Protein AF-A0A957ZDF3-F1 (afdb_monomer_lite)

Foldseek 3Di:
DWAQWDWDDQPQKIKIWTWDDVQIAIWMWIDNPVPPDIDPTDHLDPQWGDAHHKDWDAFPVSWIKIWFWTDGPPWKTAIWMWTDDPHGIDDTDGQDIGGDDLQDHWHDKDWDDPQRFKIKIKTWHPHPPVNTDDIDIDIDGHPGDGHDDDDDPDPPPPPDPPDPDDDDDDDPDPDPDPDPPVVVVDPVVVPPDDVCPVVVVVVVVVVVVVVVVVVVVVVVVVVVD

Structure (mmCIF, N/CA/C/O backbone):
data_AF-A0A957ZDF3-F1
#
_entry.id   AF-A0A957ZDF3-F1
#
loop_
_atom_site.group_PDB
_atom_site.id
_atom_site.type_symbol
_atom_site.label_atom_id
_atom_site.label_alt_id
_atom_site.label_comp_id
_atom_site.label_asym_id
_atom_site.label_entity_id
_atom_site.label_seq_id
_atom_site.pdbx_PDB_ins_code
_atom_site.Cartn_x
_atom_site.Cartn_y
_atom_site.Cartn_z
_atom_site.occupancy
_atom_site.B_iso_or_equiv
_atom_site.auth_seq_id
_atom_site.auth_comp_id
_atom_site.auth_asym_id
_atom_site.auth_atom_id
_atom_site.pdbx_PDB_model_num
ATOM 1 N N . GLU A 1 1 ? 3.505 16.242 -9.683 1.00 77.75 1 GLU A N 1
ATOM 2 C CA . GLU A 1 1 ? 2.077 15.921 -9.876 1.00 77.75 1 GLU A CA 1
ATOM 3 C C . GLU A 1 1 ? 1.763 14.880 -8.829 1.00 77.75 1 GLU A C 1
ATOM 5 O O . GLU A 1 1 ? 2.619 14.041 -8.573 1.00 77.75 1 GLU A O 1
ATOM 10 N N . ALA A 1 2 ? 0.627 15.016 -8.146 1.00 86.12 2 ALA A N 1
ATOM 11 C CA . ALA A 1 2 ? 0.287 14.095 -7.075 1.00 86.12 2 ALA A CA 1
ATOM 12 C C . ALA A 1 2 ? -0.344 12.828 -7.667 1.00 86.12 2 ALA A C 1
ATOM 14 O O . ALA A 1 2 ? -1.454 12.892 -8.191 1.00 86.12 2 ALA A O 1
ATOM 15 N N . ASP A 1 3 ? 0.342 11.697 -7.533 1.00 91.00 3 ASP A N 1
ATOM 16 C CA . ASP A 1 3 ? -0.058 10.406 -8.087 1.00 91.00 3 ASP A CA 1
ATOM 17 C C . ASP A 1 3 ? -0.416 9.390 -6.995 1.00 91.00 3 ASP A C 1
ATOM 19 O O . ASP A 1 3 ? 0.010 9.480 -5.839 1.00 91.00 3 ASP A O 1
ATOM 23 N N . TRP A 1 4 ? -1.230 8.407 -7.386 1.00 93.25 4 TRP A N 1
ATOM 24 C CA . TRP A 1 4 ? -1.614 7.234 -6.588 1.00 93.25 4 TRP A CA 1
ATOM 25 C C . TRP A 1 4 ? -2.022 7.532 -5.134 1.00 93.25 4 TRP A C 1
ATOM 27 O O . TRP A 1 4 ? -1.495 6.914 -4.199 1.00 93.25 4 TRP A O 1
ATOM 37 N N . PRO A 1 5 ? -2.962 8.470 -4.908 1.00 95.75 5 PRO A N 1
ATOM 38 C CA . PRO A 1 5 ? -3.395 8.797 -3.564 1.00 95.75 5 PRO A CA 1
ATOM 39 C C . PRO A 1 5 ? -4.155 7.625 -2.947 1.00 95.75 5 PRO A C 1
ATOM 41 O O . PRO A 1 5 ? -5.044 7.029 -3.553 1.00 95.75 5 PRO A O 1
ATOM 44 N N . THR A 1 6 ? -3.845 7.346 -1.691 1.00 96.94 6 THR A N 1
ATOM 45 C CA . THR A 1 6 ? -4.593 6.431 -0.835 1.00 96.94 6 THR A CA 1
ATOM 46 C C . THR A 1 6 ? -5.026 7.198 0.394 1.00 96.94 6 THR A C 1
ATOM 48 O O . THR A 1 6 ? -4.189 7.756 1.099 1.00 96.94 6 THR A O 1
ATOM 51 N N . VAL A 1 7 ? -6.334 7.239 0.644 1.00 97.81 7 VAL A N 1
ATOM 52 C CA . VAL A 1 7 ? -6.929 7.939 1.786 1.00 97.81 7 VAL A CA 1
ATOM 53 C C . VAL A 1 7 ? -7.569 6.918 2.715 1.00 97.81 7 VAL A C 1
ATOM 55 O O . VAL A 1 7 ? -8.300 6.038 2.264 1.00 97.81 7 VAL A O 1
ATOM 58 N N . MET A 1 8 ? -7.328 7.049 4.015 1.00 97.94 8 MET A N 1
ATOM 59 C CA . MET A 1 8 ? -7.970 6.242 5.046 1.00 97.94 8 MET A CA 1
ATOM 60 C C . MET A 1 8 ? -8.416 7.131 6.204 1.00 97.94 8 MET A C 1
ATOM 62 O O . MET A 1 8 ? -7.691 8.027 6.633 1.00 97.94 8 MET A O 1
ATOM 66 N N . LYS A 1 9 ? -9.608 6.853 6.737 1.00 97.94 9 LYS A N 1
ATOM 67 C CA . LYS A 1 9 ? -10.018 7.381 8.037 1.00 97.94 9 LYS A CA 1
ATOM 68 C C . LYS A 1 9 ? -9.321 6.592 9.140 1.00 97.94 9 LYS A C 1
ATOM 70 O O . LYS A 1 9 ? -9.442 5.369 9.186 1.00 97.94 9 LYS A O 1
ATOM 75 N N . TYR A 1 10 ? -8.644 7.291 10.040 1.00 97.62 10 TYR A N 1
ATOM 76 C CA . TYR A 1 10 ? -7.987 6.713 11.202 1.00 97.62 10 TYR A CA 1
ATOM 77 C C . TYR A 1 10 ? -8.375 7.498 12.451 1.00 97.62 10 TYR A C 1
ATOM 79 O O . TYR A 1 10 ? -8.024 8.667 12.595 1.00 97.62 10 TYR A O 1
ATOM 87 N N . LYS A 1 11 ? -9.116 6.850 13.359 1.00 95.69 11 LYS A N 1
ATOM 88 C CA . LYS A 1 11 ? -9.786 7.524 14.483 1.00 95.69 11 LYS A CA 1
ATOM 89 C C . LYS A 1 11 ? -10.683 8.655 13.946 1.00 95.69 11 LYS A C 1
ATOM 91 O O . LYS A 1 11 ? -11.563 8.377 13.127 1.00 95.69 11 LYS A O 1
ATOM 96 N N . ASP A 1 12 ? -10.452 9.894 14.366 1.00 96.62 12 ASP A N 1
ATOM 97 C CA . ASP A 1 12 ? -11.204 11.074 13.920 1.00 96.62 12 ASP A CA 1
ATOM 98 C C . ASP A 1 12 ? -10.520 11.841 12.775 1.00 96.62 12 ASP A C 1
ATOM 100 O O . ASP A 1 12 ? -11.097 12.790 12.247 1.00 96.62 12 ASP A O 1
ATOM 104 N N . ASP A 1 13 ? -9.339 11.393 12.342 1.00 97.31 13 ASP A N 1
ATOM 105 C CA . ASP A 1 13 ? -8.543 12.050 11.308 1.00 97.31 13 ASP A CA 1
ATOM 106 C C . ASP A 1 13 ? -8.653 11.317 9.958 1.00 97.31 13 ASP A C 1
ATOM 108 O O . ASP A 1 13 ? -8.964 10.122 9.879 1.00 97.31 13 ASP A O 1
ATOM 112 N N . LEU A 1 14 ? -8.352 12.029 8.871 1.00 98.19 14 LEU A N 1
ATOM 113 C CA . LEU A 1 14 ? -8.047 11.430 7.573 1.00 98.19 14 LEU A CA 1
ATOM 114 C C . LEU A 1 14 ? -6.541 11.462 7.342 1.00 98.19 14 LEU A C 1
ATOM 116 O O . LEU A 1 14 ? -5.898 12.498 7.511 1.00 98.19 14 LEU A O 1
ATOM 120 N N . ILE A 1 15 ? -5.998 10.340 6.891 1.00 98.12 15 ILE A N 1
ATOM 121 C CA . ILE A 1 15 ? -4.613 10.225 6.447 1.00 98.12 15 ILE A CA 1
ATOM 122 C C . ILE A 1 15 ? -4.632 9.994 4.946 1.00 98.12 15 ILE A C 1
ATOM 124 O O . ILE A 1 15 ? -5.359 9.125 4.465 1.00 98.12 15 ILE A O 1
ATOM 128 N N . VAL A 1 16 ? -3.833 10.763 4.210 1.00 97.75 16 VAL A N 1
ATOM 129 C CA . VAL A 1 16 ? -3.538 10.492 2.803 1.00 97.75 16 VAL A CA 1
ATOM 130 C C . VAL A 1 16 ? -2.062 10.178 2.654 1.00 97.75 16 VAL A C 1
ATOM 132 O O . VAL A 1 16 ? -1.224 10.931 3.146 1.00 97.75 16 VAL A O 1
ATOM 135 N N . ILE A 1 17 ? -1.754 9.083 1.967 1.00 96.06 17 ILE A N 1
ATOM 136 C CA . ILE A 1 17 ? -0.428 8.812 1.413 1.00 96.06 17 ILE A CA 1
ATOM 137 C C . ILE A 1 17 ? -0.549 8.968 -0.092 1.00 96.06 17 ILE A C 1
ATOM 139 O O . ILE A 1 17 ? -1.468 8.427 -0.702 1.00 96.06 17 ILE A O 1
ATOM 143 N N . TYR A 1 18 ? 0.363 9.712 -0.690 1.00 94.88 18 TYR A N 1
ATOM 144 C CA . TYR A 1 18 ? 0.410 9.908 -2.129 1.00 94.88 18 TYR A CA 1
ATOM 145 C C . TYR A 1 18 ? 1.858 10.019 -2.573 1.00 94.88 18 TYR A C 1
ATOM 147 O O . TYR A 1 18 ? 2.792 10.050 -1.765 1.00 94.88 18 TYR A O 1
ATOM 155 N N . GLN A 1 19 ? 2.038 10.045 -3.877 1.00 91.56 19 GLN A N 1
ATOM 156 C CA . GLN A 1 19 ? 3.320 10.285 -4.490 1.00 91.56 19 GLN A CA 1
ATOM 157 C C . GLN A 1 19 ? 3.382 11.683 -5.075 1.00 91.56 19 GLN A C 1
ATOM 159 O O . GLN A 1 19 ? 2.408 12.138 -5.657 1.00 91.56 19 GLN A O 1
ATOM 164 N N . ASP A 1 20 ? 4.531 12.337 -4.966 1.00 89.69 20 ASP A N 1
ATOM 165 C CA . ASP A 1 20 ? 4.809 13.575 -5.694 1.00 89.69 20 ASP A CA 1
ATOM 166 C C . ASP A 1 20 ? 6.328 13.744 -5.881 1.00 89.69 20 ASP A C 1
ATOM 168 O O . ASP A 1 20 ? 7.121 12.941 -5.379 1.00 89.69 20 ASP A O 1
ATOM 172 N N . SER A 1 21 ? 6.725 14.838 -6.537 1.00 82.06 21 SER A N 1
ATOM 173 C CA . SER A 1 21 ? 8.109 15.256 -6.822 1.00 82.06 21 SER A CA 1
ATOM 174 C C . SER A 1 21 ? 8.865 14.416 -7.865 1.00 82.06 21 SER A C 1
ATOM 176 O O . SER A 1 21 ? 8.368 13.418 -8.374 1.00 82.06 21 SER A O 1
ATOM 178 N N . PHE A 1 22 ? 10.069 14.871 -8.238 1.00 73.50 22 PHE A N 1
ATOM 179 C CA . PHE A 1 22 ? 11.021 14.136 -9.079 1.00 73.50 22 PHE A CA 1
ATOM 180 C C . PHE A 1 22 ? 12.445 14.281 -8.499 1.00 73.50 22 PHE A C 1
ATOM 182 O O . PHE A 1 22 ? 12.929 15.414 -8.412 1.00 73.50 22 PHE A O 1
ATOM 189 N N . PRO A 1 23 ? 13.133 13.189 -8.104 1.00 76.06 23 PRO A N 1
ATOM 190 C CA . PRO A 1 23 ? 12.667 11.797 -8.137 1.00 76.06 23 PRO A CA 1
ATOM 191 C C . PRO A 1 23 ? 11.446 11.609 -7.230 1.00 76.06 23 PRO A C 1
ATOM 193 O O . PRO A 1 23 ? 11.394 12.222 -6.161 1.00 76.06 23 PRO A O 1
ATOM 196 N N . ALA A 1 24 ? 10.444 10.838 -7.666 1.00 81.75 24 ALA A N 1
ATOM 197 C CA . ALA A 1 24 ? 9.231 10.765 -6.869 1.00 81.75 24 ALA A CA 1
ATOM 198 C C . ALA A 1 24 ? 9.439 9.915 -5.624 1.00 81.75 24 ALA A C 1
ATOM 200 O O . ALA A 1 24 ? 10.190 8.934 -5.585 1.00 81.75 24 ALA A O 1
ATOM 201 N N . THR A 1 25 ? 8.756 10.349 -4.579 1.00 88.00 25 THR A N 1
ATOM 202 C CA . THR A 1 25 ? 8.805 9.740 -3.263 1.00 88.00 25 THR A CA 1
ATOM 203 C C . THR A 1 25 ? 7.429 9.828 -2.617 1.00 88.00 25 THR A C 1
ATOM 205 O O . THR A 1 25 ? 6.472 10.358 -3.191 1.00 88.00 25 THR A O 1
ATOM 208 N N . ARG A 1 26 ? 7.308 9.256 -1.423 1.00 91.38 26 ARG A N 1
ATOM 209 C CA . ARG A 1 26 ? 6.056 9.223 -0.679 1.00 91.38 26 ARG A CA 1
ATOM 210 C C . ARG A 1 26 ? 5.930 10.449 0.196 1.00 91.38 26 ARG A C 1
ATOM 212 O O . ARG A 1 26 ? 6.808 10.753 0.999 1.00 91.38 26 ARG A O 1
ATOM 219 N N . PHE A 1 27 ? 4.772 11.072 0.097 1.00 94.00 27 PHE A N 1
ATOM 220 C CA . PHE A 1 27 ? 4.319 12.089 1.018 1.00 94.00 27 PHE A CA 1
ATOM 221 C C . PHE A 1 27 ? 3.128 11.559 1.798 1.00 94.00 27 PHE A C 1
ATOM 223 O O . PHE A 1 27 ? 2.344 10.751 1.293 1.00 94.00 27 PHE A O 1
ATOM 230 N N . PHE A 1 28 ? 2.955 12.061 3.014 1.00 95.62 28 PHE A N 1
ATOM 231 C CA . PHE A 1 28 ? 1.680 11.949 3.699 1.00 95.62 28 PHE A CA 1
ATOM 232 C C . PHE A 1 28 ? 1.204 13.301 4.214 1.00 95.62 28 PHE A C 1
ATOM 234 O O . PHE A 1 28 ? 1.997 14.212 4.471 1.00 95.62 28 PHE A O 1
ATOM 241 N N . ARG A 1 29 ? -0.116 13.421 4.350 1.00 97.44 29 ARG A N 1
ATOM 242 C CA . ARG A 1 29 ? -0.787 14.564 4.974 1.00 97.44 29 ARG A CA 1
ATOM 243 C C . ARG A 1 29 ? -1.909 14.076 5.878 1.00 97.44 29 ARG A C 1
ATOM 245 O O . ARG A 1 29 ? -2.478 13.006 5.655 1.00 97.44 29 ARG A O 1
ATOM 252 N N . LEU A 1 30 ? -2.228 14.888 6.879 1.00 97.81 30 LEU A N 1
ATOM 253 C CA . LEU A 1 30 ? -3.324 14.654 7.813 1.00 97.81 30 LEU A CA 1
ATOM 254 C C . LEU A 1 30 ? -4.394 15.723 7.635 1.00 97.81 30 LEU A C 1
ATOM 256 O O . LEU A 1 30 ? -4.070 16.895 7.446 1.00 97.81 30 LEU A O 1
ATOM 260 N N . SER A 1 31 ? -5.652 15.330 7.770 1.00 98.25 31 SER A N 1
ATOM 261 C CA . SER A 1 31 ? -6.771 16.250 7.940 1.00 98.25 31 SER A CA 1
ATOM 262 C C . SER A 1 31 ? -7.515 15.928 9.229 1.00 98.25 31 SER A C 1
ATOM 264 O O . SER A 1 31 ? -7.830 14.769 9.494 1.00 98.25 31 SER A O 1
ATOM 266 N N . LYS A 1 32 ? -7.808 16.973 10.009 1.00 97.81 32 LYS A N 1
ATOM 267 C CA . LYS A 1 32 ? -8.553 16.901 11.280 1.00 97.81 32 LYS A CA 1
ATOM 268 C C . LYS A 1 32 ? -9.993 17.404 11.157 1.00 97.81 32 LYS A C 1
ATOM 270 O O . LYS A 1 32 ? -10.708 17.525 12.146 1.00 97.81 32 LYS A O 1
ATOM 275 N N . ASP A 1 33 ? -10.401 17.772 9.948 1.00 97.69 33 ASP A N 1
ATOM 276 C CA . ASP A 1 33 ? -11.665 18.446 9.651 1.00 97.69 33 ASP A CA 1
ATOM 277 C C . ASP A 1 33 ? -12.368 17.813 8.440 1.00 97.69 33 ASP A C 1
ATOM 279 O O . ASP A 1 33 ? -13.002 18.492 7.636 1.00 97.69 33 ASP A O 1
ATOM 283 N N . ASN A 1 34 ? -12.280 16.481 8.330 1.00 96.06 34 ASN A N 1
ATOM 284 C CA . ASN A 1 34 ? -12.897 15.677 7.267 1.00 96.06 34 ASN A CA 1
ATOM 285 C C . ASN A 1 34 ? -12.473 16.081 5.841 1.00 96.06 34 ASN A C 1
ATOM 287 O O . ASN A 1 34 ? -13.254 15.973 4.897 1.00 96.06 34 ASN A O 1
ATOM 291 N N . GLY A 1 35 ? -11.226 16.518 5.674 1.00 97.56 35 GLY A N 1
ATOM 292 C CA . GLY A 1 35 ? -10.614 16.813 4.380 1.00 97.56 35 GLY A CA 1
ATOM 293 C C . GLY A 1 35 ? -10.763 18.261 3.914 1.00 97.56 35 GLY A C 1
ATOM 294 O O . GLY A 1 35 ? -10.380 18.545 2.779 1.00 97.56 35 GLY A O 1
ATOM 295 N N . LEU A 1 36 ? -11.297 19.165 4.748 1.00 97.56 36 LEU A N 1
ATOM 296 C CA . LEU A 1 36 ? -11.421 20.589 4.408 1.00 97.56 36 LEU A CA 1
ATOM 297 C C . LEU A 1 36 ? -10.054 21.277 4.383 1.00 97.56 36 LEU A C 1
ATOM 299 O O . LEU A 1 36 ? -9.771 22.063 3.478 1.00 97.56 36 LEU A O 1
ATOM 303 N N . THR A 1 37 ? -9.195 20.956 5.348 1.00 97.94 37 THR A N 1
ATOM 304 C CA . THR A 1 37 ? -7.802 21.389 5.392 1.00 97.94 37 THR A CA 1
ATOM 305 C C . THR A 1 37 ? -6.871 20.201 5.591 1.00 97.94 37 THR A C 1
ATOM 307 O O . THR A 1 37 ? -7.242 19.156 6.127 1.00 97.94 37 THR A O 1
ATOM 310 N N . TRP A 1 38 ? -5.638 20.364 5.122 1.00 98.06 38 TRP A N 1
ATOM 311 C CA . TRP A 1 38 ? -4.600 19.345 5.185 1.00 98.06 38 TRP A CA 1
ATOM 312 C C . TRP A 1 38 ? -3.331 19.961 5.759 1.00 98.06 38 TRP A C 1
ATOM 314 O O . TRP A 1 38 ? -2.983 21.090 5.409 1.00 98.06 38 TRP A O 1
ATOM 324 N N . SER A 1 39 ? -2.621 19.203 6.593 1.00 97.88 39 SER A N 1
ATOM 325 C CA . SER A 1 39 ? -1.301 19.575 7.106 1.00 97.88 39 SER A CA 1
ATOM 326 C C . SER A 1 39 ? -0.320 19.889 5.976 1.00 97.88 39 SER A C 1
ATOM 328 O O . SER A 1 39 ? -0.563 19.546 4.815 1.00 97.88 39 SER A O 1
ATOM 330 N N . GLU A 1 40 ? 0.834 20.464 6.303 1.00 96.81 40 GLU A N 1
ATOM 331 C CA . GLU A 1 40 ? 1.953 20.472 5.359 1.00 96.81 40 GLU A CA 1
ATOM 332 C C . GLU A 1 40 ? 2.333 19.031 4.955 1.00 96.81 40 GLU A C 1
ATOM 334 O O . GLU A 1 40 ? 2.158 18.108 5.766 1.00 96.81 40 GLU A O 1
ATOM 339 N N . PRO A 1 41 ? 2.801 18.809 3.712 1.00 94.81 41 PRO A N 1
ATOM 340 C CA . PRO A 1 41 ? 3.311 17.515 3.277 1.00 94.81 41 PRO A CA 1
ATOM 341 C C . PRO A 1 41 ? 4.518 17.077 4.106 1.00 94.81 41 PRO A C 1
ATOM 343 O O . PRO A 1 41 ? 5.454 17.847 4.316 1.00 94.81 41 PRO A O 1
ATOM 346 N N . VAL A 1 42 ? 4.521 15.818 4.534 1.00 94.12 42 VAL A N 1
ATOM 347 C CA . VAL A 1 42 ? 5.645 15.212 5.256 1.00 94.12 42 VAL A CA 1
ATOM 348 C C . VAL A 1 42 ? 6.200 14.050 4.443 1.00 94.12 42 VAL A C 1
ATOM 350 O O . VAL A 1 42 ? 5.431 13.260 3.901 1.00 94.12 42 VAL A O 1
ATOM 353 N N . HIS A 1 43 ? 7.528 13.929 4.390 1.00 91.94 43 HIS A N 1
ATOM 354 C CA . HIS A 1 43 ? 8.237 12.754 3.879 1.00 91.94 43 HIS A CA 1
ATOM 355 C C . HIS A 1 43 ? 8.513 11.772 5.017 1.00 91.94 43 HIS A C 1
ATOM 357 O O . HIS A 1 43 ? 9.466 11.987 5.769 1.00 91.94 43 HIS A O 1
ATOM 363 N N . PRO A 1 44 ? 7.724 10.697 5.166 1.00 90.44 44 PRO A N 1
ATOM 364 C CA . PRO A 1 44 ? 7.976 9.725 6.218 1.00 90.44 44 PRO A CA 1
ATOM 365 C C . PRO A 1 44 ? 9.236 8.898 5.937 1.00 90.44 44 PRO A C 1
ATOM 367 O O . PRO A 1 44 ? 9.937 8.532 6.872 1.00 90.44 44 PRO A O 1
ATOM 370 N N . TRP A 1 45 ? 9.564 8.659 4.660 1.00 90.19 45 TRP A N 1
ATOM 371 C CA . TRP A 1 45 ? 10.726 7.860 4.265 1.00 90.19 45 TRP A CA 1
ATOM 372 C C . TRP A 1 45 ? 11.483 8.520 3.098 1.00 90.19 45 TRP A C 1
ATOM 374 O O . TRP A 1 45 ? 11.248 8.194 1.935 1.00 90.19 45 TRP A O 1
ATOM 384 N N . PRO A 1 46 ? 12.408 9.456 3.373 1.00 83.00 46 PRO A N 1
ATOM 385 C CA . PRO A 1 46 ? 13.050 10.275 2.338 1.00 83.00 46 PRO A CA 1
ATOM 386 C C . PRO A 1 46 ? 13.994 9.497 1.405 1.00 83.00 46 PRO A C 1
ATOM 388 O O . PRO A 1 46 ? 14.373 10.004 0.355 1.00 83.00 46 PRO A O 1
ATOM 391 N N . HIS A 1 47 ? 14.392 8.279 1.779 1.00 78.88 47 HIS A N 1
ATOM 392 C CA . HIS A 1 47 ? 15.315 7.434 1.007 1.00 78.88 47 HIS A CA 1
ATOM 393 C C . HIS A 1 47 ? 14.608 6.431 0.087 1.00 78.88 47 HIS A C 1
ATOM 395 O O . HIS A 1 47 ? 15.250 5.567 -0.506 1.00 78.88 47 HIS A O 1
ATOM 401 N N . ILE A 1 48 ? 13.283 6.512 0.008 1.00 73.62 48 ILE A N 1
ATOM 402 C CA . ILE A 1 48 ? 12.435 5.545 -0.679 1.00 73.62 48 ILE A CA 1
ATOM 403 C C . ILE A 1 48 ? 12.036 6.133 -2.012 1.00 73.62 48 ILE A C 1
ATOM 405 O O . ILE A 1 48 ? 11.495 7.242 -2.077 1.00 73.62 48 ILE A O 1
ATOM 409 N N . GLY A 1 49 ? 12.315 5.373 -3.065 1.00 70.81 49 GLY A N 1
ATOM 410 C CA . GLY A 1 49 ? 11.818 5.708 -4.381 1.00 70.81 49 GLY A CA 1
ATOM 411 C C . GLY A 1 49 ? 10.444 5.104 -4.615 1.00 70.81 49 GLY A C 1
ATOM 412 O O . GLY A 1 49 ? 10.027 4.113 -4.015 1.00 70.81 49 GLY A O 1
ATOM 413 N N . GLU A 1 50 ? 9.732 5.780 -5.487 1.00 72.25 50 GLU A N 1
ATOM 414 C CA . GLU A 1 50 ? 8.364 5.526 -5.897 1.00 72.25 50 GLU A CA 1
ATOM 415 C C . GLU A 1 50 ? 8.138 4.124 -6.495 1.00 72.25 50 GLU A C 1
ATOM 417 O O . GLU A 1 50 ? 8.974 3.648 -7.267 1.00 72.25 50 GLU A O 1
ATOM 422 N N . TYR A 1 51 ? 6.954 3.536 -6.231 1.00 79.38 51 TYR A N 1
ATOM 423 C CA . TYR A 1 51 ? 6.187 2.818 -7.262 1.00 79.38 51 TYR A CA 1
ATOM 424 C C . TYR A 1 51 ? 4.742 2.447 -6.865 1.00 79.38 51 TYR A C 1
ATOM 426 O O . TYR A 1 51 ? 4.534 1.774 -5.853 1.00 79.38 51 TYR A O 1
ATOM 434 N N . ALA A 1 52 ? 3.764 2.801 -7.713 1.00 90.12 52 ALA A N 1
ATOM 435 C CA . ALA A 1 52 ? 2.322 2.504 -7.591 1.00 90.12 52 ALA A CA 1
ATOM 436 C C . ALA A 1 52 ? 1.657 3.046 -6.307 1.00 90.12 52 ALA A C 1
ATOM 438 O O . ALA A 1 52 ? 2.213 3.897 -5.628 1.00 90.12 52 ALA A O 1
ATOM 439 N N . GLU A 1 53 ? 0.454 2.610 -5.959 1.00 92.56 53 GLU A N 1
ATOM 440 C CA . GLU A 1 53 ? -0.248 2.974 -4.724 1.00 92.56 53 GLU A CA 1
ATOM 441 C C . GLU A 1 53 ? 0.359 2.341 -3.456 1.00 92.56 53 GLU A C 1
ATOM 443 O O . GLU A 1 53 ? 1.062 1.328 -3.502 1.00 92.56 53 GLU A O 1
ATOM 448 N N . ALA A 1 54 ? 0.083 2.956 -2.304 1.00 95.25 54 ALA A N 1
ATOM 449 C CA . ALA A 1 54 ? 0.248 2.323 -0.998 1.00 95.25 54 ALA A CA 1
ATOM 450 C C . ALA A 1 54 ? -1.100 1.737 -0.551 1.00 95.25 54 ALA A C 1
ATOM 452 O O . ALA A 1 54 ? -2.151 2.198 -0.975 1.00 95.25 54 ALA A O 1
ATOM 453 N N . VAL A 1 55 ? -1.102 0.752 0.339 1.00 97.81 55 VAL A N 1
ATOM 454 C CA . VAL A 1 55 ? -2.335 0.210 0.926 1.00 97.81 55 VAL A CA 1
ATOM 455 C C . VAL A 1 55 ? -2.302 0.431 2.422 1.00 97.81 55 VAL A C 1
ATOM 457 O O . VAL A 1 55 ? -1.395 -0.058 3.086 1.00 97.81 55 VAL A O 1
ATOM 460 N N . MET A 1 56 ? -3.299 1.138 2.954 1.00 98.38 56 MET A N 1
ATOM 461 C CA . MET A 1 56 ? -3.464 1.354 4.392 1.00 98.38 56 MET A CA 1
ATOM 462 C C . MET A 1 56 ? -4.515 0.406 4.973 1.00 98.38 56 MET A C 1
ATOM 464 O O . MET A 1 56 ? -5.559 0.206 4.352 1.00 98.38 56 MET A O 1
ATOM 468 N N . LEU A 1 57 ? -4.246 -0.182 6.145 1.00 98.56 57 LEU A N 1
ATOM 469 C CA . LEU A 1 57 ? -5.110 -1.175 6.804 1.00 98.56 57 LEU A CA 1
ATOM 470 C C . LEU A 1 57 ? -5.101 -1.014 8.327 1.00 98.56 57 LEU A C 1
ATOM 472 O O . LEU A 1 57 ? -4.115 -0.546 8.886 1.00 98.56 57 LEU A O 1
ATOM 476 N N . LEU A 1 58 ? -6.160 -1.479 8.995 1.00 98.50 58 LEU A N 1
ATOM 477 C CA . LEU A 1 58 ? -6.236 -1.556 10.457 1.00 98.50 58 LEU A CA 1
ATOM 478 C C . LEU A 1 58 ? -6.183 -3.006 10.934 1.00 98.50 58 LEU A C 1
ATOM 480 O O . LEU A 1 58 ? -6.847 -3.873 10.358 1.00 98.50 58 LEU A O 1
ATOM 484 N N . ASP A 1 59 ? -5.419 -3.257 11.993 1.00 98.62 59 ASP A N 1
ATOM 485 C CA . ASP A 1 59 ? -5.417 -4.537 12.702 1.00 98.62 59 ASP A CA 1
ATOM 486 C C . ASP A 1 59 ? -6.489 -4.587 13.818 1.00 98.62 59 ASP A C 1
ATOM 488 O O . ASP A 1 59 ? -7.326 -3.690 13.950 1.00 98.62 59 ASP A O 1
ATOM 492 N N . SER A 1 60 ? -6.508 -5.654 14.625 1.00 98.25 60 SER A N 1
ATOM 493 C CA . SER A 1 60 ? -7.462 -5.810 15.737 1.00 98.25 60 SER A CA 1
ATOM 494 C C . SER A 1 60 ? -7.206 -4.912 16.944 1.00 98.25 60 SER A C 1
ATOM 496 O O . SER A 1 60 ? -8.126 -4.729 17.741 1.00 98.25 60 SER A O 1
ATOM 498 N N . ASN A 1 61 ? -6.009 -4.341 17.090 1.00 98.00 61 ASN A N 1
ATOM 499 C CA . ASN A 1 61 ? -5.754 -3.280 18.065 1.00 98.00 61 ASN A CA 1
ATOM 500 C C . ASN A 1 61 ? -6.236 -1.916 17.555 1.00 98.00 61 ASN A C 1
ATOM 502 O O . ASN A 1 61 ? -6.241 -0.941 18.308 1.00 98.00 61 ASN A O 1
ATOM 506 N N . GLY A 1 62 ? -6.641 -1.839 16.284 1.00 97.62 62 GLY A N 1
ATOM 507 C CA . GLY A 1 62 ? -6.867 -0.580 15.600 1.00 97.62 62 GLY A CA 1
ATOM 508 C C . GLY A 1 62 ? -5.559 0.137 15.292 1.00 97.62 62 GLY A C 1
ATOM 509 O O . GLY A 1 62 ? -5.586 1.349 15.126 1.00 97.62 62 GLY A O 1
ATOM 510 N N . ASP A 1 63 ? -4.428 -0.569 15.235 1.00 98.44 63 ASP A N 1
ATOM 511 C CA . ASP A 1 63 ? -3.176 -0.004 14.755 1.00 98.44 63 ASP A CA 1
ATOM 512 C C . ASP A 1 63 ? -3.236 0.156 13.233 1.00 98.44 63 ASP A C 1
ATOM 514 O O . ASP A 1 63 ? -3.688 -0.733 12.506 1.00 98.44 63 ASP A O 1
ATOM 518 N N . LEU A 1 64 ? -2.778 1.308 12.746 1.00 98.56 64 LEU A N 1
ATOM 519 C CA . LEU A 1 64 ? -2.727 1.605 11.322 1.00 98.56 64 LEU A CA 1
ATOM 520 C C . LEU A 1 64 ? -1.417 1.105 10.715 1.00 98.56 64 LEU A C 1
ATOM 522 O O . LEU A 1 64 ? -0.324 1.456 11.157 1.00 98.56 64 LEU A O 1
ATOM 526 N N . HIS A 1 65 ? -1.547 0.327 9.651 1.00 98.62 65 HIS A N 1
ATOM 527 C CA . HIS A 1 65 ? -0.454 -0.205 8.857 1.00 98.62 65 HIS A CA 1
ATOM 528 C C . HIS A 1 65 ? -0.504 0.342 7.445 1.00 98.62 65 HIS A C 1
ATOM 530 O O . HIS A 1 65 ? -1.566 0.698 6.937 1.00 98.62 65 HIS A O 1
ATOM 536 N N . THR A 1 66 ? 0.649 0.343 6.794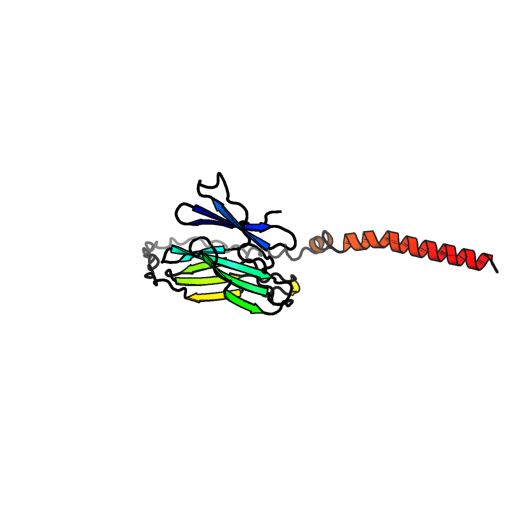 1.00 98.00 66 THR A N 1
ATOM 537 C CA . THR A 1 66 ? 0.767 0.626 5.373 1.00 98.00 66 THR A CA 1
ATOM 538 C C . THR A 1 66 ? 1.693 -0.380 4.706 1.00 98.00 66 THR A C 1
ATOM 540 O O . THR A 1 66 ? 2.660 -0.847 5.313 1.00 98.00 66 THR A O 1
ATOM 543 N N . VAL A 1 67 ? 1.375 -0.728 3.465 1.00 97.62 67 VAL A N 1
ATOM 544 C CA . VAL A 1 67 ? 2.174 -1.596 2.603 1.00 97.62 67 VAL A CA 1
ATOM 545 C C . VAL A 1 67 ? 2.407 -0.880 1.284 1.00 97.62 67 VAL A C 1
ATOM 547 O O . VAL A 1 67 ? 1.472 -0.331 0.705 1.00 97.62 67 VAL A O 1
ATOM 550 N N . MET A 1 68 ? 3.641 -0.884 0.792 1.00 95.56 68 MET A N 1
ATOM 551 C CA . MET A 1 68 ? 3.985 -0.203 -0.456 1.00 95.56 68 MET A CA 1
ATOM 552 C C . MET A 1 68 ? 5.145 -0.863 -1.191 1.00 95.56 68 MET A C 1
ATOM 554 O O . MET A 1 68 ? 5.998 -1.516 -0.587 1.00 95.56 68 MET A O 1
ATOM 558 N N . GLY A 1 69 ? 5.192 -0.631 -2.502 1.00 93.69 69 GLY A N 1
ATOM 559 C CA . GLY A 1 69 ? 6.405 -0.831 -3.285 1.00 93.69 69 GLY A CA 1
ATOM 560 C C . GLY A 1 69 ? 7.420 0.279 -3.038 1.00 93.69 69 GLY A C 1
ATOM 561 O O . GLY A 1 69 ? 7.047 1.433 -2.814 1.00 93.69 69 GLY A O 1
ATOM 562 N N . ASN A 1 70 ? 8.697 -0.083 -3.096 1.00 88.88 70 ASN A N 1
ATOM 563 C CA . ASN A 1 70 ? 9.823 0.843 -3.025 1.00 88.88 70 ASN A CA 1
ATOM 564 C C . ASN A 1 70 ? 10.838 0.500 -4.113 1.00 88.88 70 ASN A C 1
ATOM 566 O O . ASN A 1 70 ? 11.170 -0.675 -4.301 1.00 88.88 70 ASN A O 1
ATOM 570 N N . ARG A 1 71 ? 11.366 1.538 -4.757 1.00 86.31 71 ARG A N 1
ATOM 571 C CA . ARG A 1 71 ? 12.459 1.472 -5.727 1.00 86.31 71 ARG A CA 1
ATOM 572 C C . ARG A 1 71 ? 13.578 2.415 -5.318 1.00 86.31 71 ARG A C 1
ATOM 574 O O . ARG A 1 71 ? 13.618 3.553 -5.771 1.00 86.31 71 ARG A O 1
ATOM 581 N N . THR A 1 72 ? 14.502 1.985 -4.465 1.00 77.19 72 THR A N 1
ATOM 582 C CA . THR A 1 72 ? 15.671 2.836 -4.199 1.00 77.19 72 THR A CA 1
ATOM 583 C C . THR A 1 72 ? 16.618 2.818 -5.396 1.00 77.19 72 THR A C 1
ATOM 585 O O . THR A 1 72 ? 16.788 1.785 -6.044 1.00 77.19 72 THR A O 1
ATOM 588 N N . ALA A 1 73 ? 17.251 3.958 -5.691 1.00 71.69 73 ALA A N 1
ATOM 589 C CA . ALA A 1 73 ? 18.213 4.057 -6.792 1.00 71.69 73 ALA A CA 1
ATOM 590 C C . ALA A 1 73 ? 19.425 3.125 -6.600 1.00 71.69 73 ALA A C 1
ATOM 592 O O . ALA A 1 73 ? 19.984 2.633 -7.579 1.00 71.69 73 ALA A O 1
ATOM 593 N N . ASP A 1 74 ? 19.800 2.868 -5.343 1.00 71.81 74 ASP A N 1
ATOM 594 C CA . ASP A 1 74 ? 21.124 2.343 -5.014 1.00 71.81 74 ASP A CA 1
ATOM 595 C C . ASP A 1 74 ? 21.179 0.841 -4.719 1.00 71.81 74 ASP A C 1
ATOM 597 O O . ASP A 1 74 ? 22.265 0.268 -4.803 1.00 71.81 74 ASP A O 1
ATOM 601 N N . CYS A 1 75 ? 20.075 0.158 -4.379 1.00 72.38 75 CYS A N 1
ATOM 602 C CA . CYS A 1 75 ? 20.191 -1.293 -4.161 1.00 72.38 75 CYS A CA 1
ATOM 603 C C . CYS A 1 75 ? 18.920 -2.123 -4.226 1.00 72.38 75 CYS A C 1
ATOM 605 O O . CYS A 1 75 ? 18.999 -3.289 -4.614 1.00 72.38 75 CYS A O 1
ATOM 607 N N . CYS A 1 76 ? 17.784 -1.607 -3.762 1.00 84.81 76 CYS A N 1
ATOM 608 C CA . CYS A 1 76 ? 16.802 -2.507 -3.179 1.00 84.81 76 CYS A CA 1
ATOM 609 C C . CYS A 1 76 ? 15.390 -2.150 -3.622 1.00 84.81 76 CYS A C 1
ATOM 611 O O . CYS A 1 76 ? 14.811 -1.148 -3.203 1.00 84.81 76 CYS A O 1
ATOM 613 N N . HIS A 1 77 ? 14.847 -3.021 -4.467 1.00 92.62 77 HIS A N 1
ATOM 614 C CA . HIS A 1 77 ? 13.437 -3.042 -4.819 1.00 92.62 77 HIS A CA 1
ATOM 615 C C . HIS A 1 77 ? 12.713 -4.013 -3.886 1.00 92.62 77 HIS A C 1
ATOM 617 O O . HIS A 1 77 ? 13.325 -4.951 -3.365 1.00 92.62 77 HIS A O 1
ATOM 623 N N . GLY A 1 78 ? 11.419 -3.813 -3.651 1.00 94.06 78 GLY A N 1
ATOM 624 C CA . GLY A 1 78 ? 10.678 -4.717 -2.774 1.00 94.06 78 GLY A CA 1
ATOM 625 C C . GLY A 1 78 ? 9.297 -4.240 -2.360 1.00 94.06 78 GLY A C 1
ATOM 626 O O . GLY A 1 78 ? 8.886 -3.133 -2.706 1.00 94.06 78 GLY A O 1
ATOM 627 N N . MET A 1 79 ? 8.618 -5.087 -1.582 1.00 95.81 79 MET A N 1
ATOM 628 C CA . MET A 1 79 ? 7.444 -4.702 -0.793 1.00 95.81 79 MET A CA 1
ATOM 629 C C . MET A 1 79 ? 7.871 -4.430 0.640 1.00 95.81 79 MET A C 1
ATOM 631 O O . MET A 1 79 ? 8.618 -5.212 1.236 1.00 95.81 79 MET A O 1
ATOM 635 N N . TRP A 1 80 ? 7.355 -3.343 1.191 1.00 95.50 80 TRP A N 1
ATOM 636 C CA . TRP A 1 80 ? 7.719 -2.844 2.505 1.00 95.50 80 TRP A CA 1
ATOM 637 C C . TRP A 1 80 ? 6.473 -2.565 3.324 1.00 95.50 80 TRP A C 1
ATOM 639 O O . TRP A 1 80 ? 5.414 -2.241 2.783 1.00 95.50 80 TRP A O 1
ATOM 649 N N . HIS A 1 81 ? 6.627 -2.689 4.632 1.00 97.12 81 HIS A N 1
ATOM 650 C CA . HIS A 1 81 ? 5.597 -2.466 5.629 1.00 97.12 81 HIS A CA 1
ATOM 651 C C . HIS A 1 81 ? 6.048 -1.375 6.597 1.00 97.12 81 HIS A C 1
ATOM 653 O O . HIS A 1 81 ? 7.225 -1.282 6.928 1.00 97.12 81 HIS A O 1
ATOM 659 N N . ALA A 1 82 ? 5.111 -0.547 7.044 1.00 97.31 82 ALA A N 1
ATOM 660 C CA . ALA A 1 82 ? 5.319 0.352 8.170 1.00 97.31 82 ALA A CA 1
ATOM 661 C C . ALA A 1 82 ? 4.044 0.448 9.010 1.00 97.31 82 ALA A C 1
ATOM 663 O O . ALA A 1 82 ? 2.929 0.189 8.542 1.00 97.31 82 ALA A O 1
ATOM 664 N N . LYS A 1 83 ? 4.210 0.846 10.268 1.00 98.25 83 LYS A N 1
ATOM 665 C CA . LYS A 1 83 ? 3.135 1.070 11.232 1.00 98.25 83 LYS A CA 1
ATOM 666 C C . LYS A 1 83 ? 3.076 2.548 11.604 1.00 98.25 83 LYS A C 1
ATOM 668 O O . LYS A 1 83 ? 4.106 3.190 11.773 1.00 98.25 83 LYS A O 1
ATOM 673 N N . TRP A 1 84 ? 1.879 3.097 11.750 1.00 97.75 84 TRP A N 1
ATOM 674 C CA . TRP A 1 84 ? 1.693 4.431 12.305 1.00 97.75 84 TRP A CA 1
ATOM 675 C C . TRP A 1 84 ? 1.888 4.399 13.825 1.00 97.75 84 TRP A C 1
ATOM 677 O O . TRP A 1 84 ? 1.220 3.649 14.536 1.00 97.75 84 TRP A O 1
ATOM 687 N N . MET A 1 85 ? 2.794 5.237 14.311 1.00 95.62 85 MET A N 1
ATOM 688 C CA . MET A 1 85 ? 3.246 5.346 15.691 1.00 95.62 85 MET A CA 1
ATOM 689 C C . MET A 1 85 ? 3.017 6.783 16.160 1.00 95.62 85 MET A C 1
ATOM 691 O O . MET A 1 85 ? 3.780 7.670 15.805 1.00 95.62 85 MET A O 1
ATOM 695 N N . ASP A 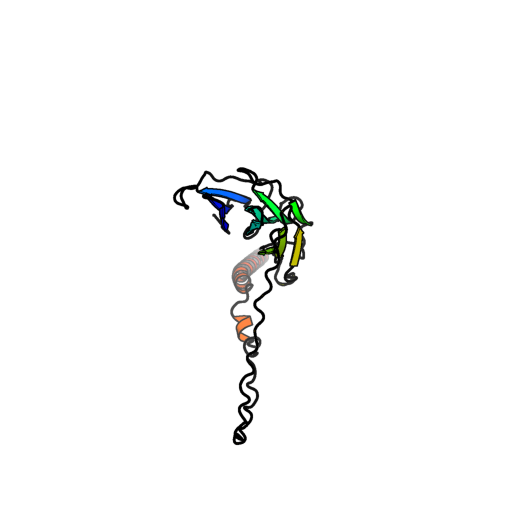1 86 ? 1.952 7.036 16.921 1.00 89.88 86 ASP A N 1
ATOM 696 C CA . ASP A 1 86 ? 1.728 8.295 17.658 1.00 89.88 86 ASP A CA 1
ATOM 697 C C . ASP A 1 86 ? 2.123 9.603 16.930 1.00 89.88 86 ASP A C 1
ATOM 699 O O . ASP A 1 86 ? 2.717 10.506 17.516 1.00 89.88 86 ASP A O 1
ATOM 703 N N . GLY A 1 87 ? 1.778 9.729 15.643 1.00 92.06 87 GLY A N 1
ATOM 704 C CA . GLY A 1 87 ? 2.043 10.939 14.853 1.00 92.06 87 GLY A CA 1
ATOM 705 C C . GLY A 1 87 ? 3.138 10.816 13.790 1.00 92.06 87 GLY A C 1
ATOM 706 O O . GLY A 1 87 ? 3.330 11.761 13.026 1.00 92.06 87 GLY A O 1
ATOM 707 N N . TYR A 1 88 ? 3.832 9.682 13.709 1.00 94.62 88 TYR A N 1
ATOM 708 C CA . TYR A 1 88 ? 4.815 9.391 12.666 1.00 94.62 88 TYR A CA 1
ATOM 709 C C . TYR A 1 88 ? 4.668 7.956 12.150 1.00 94.62 88 TYR A C 1
ATOM 711 O O . TYR A 1 88 ? 4.003 7.126 12.761 1.00 94.62 88 TYR A O 1
ATOM 719 N N . TRP A 1 89 ? 5.270 7.648 11.005 1.00 96.62 89 TRP A N 1
ATOM 720 C CA . TRP A 1 89 ? 5.379 6.270 10.528 1.00 96.62 89 TRP A CA 1
ATOM 721 C C . TRP A 1 89 ? 6.660 5.631 11.062 1.00 96.62 89 TRP A C 1
ATOM 723 O O . TRP A 1 89 ? 7.697 6.288 11.091 1.00 96.62 89 TRP A O 1
ATOM 733 N N . SER A 1 90 ? 6.601 4.358 11.448 1.00 97.19 90 SER A N 1
ATOM 734 C CA . SER A 1 90 ? 7.786 3.570 11.779 1.00 97.19 90 SER A CA 1
ATOM 735 C C . SER A 1 90 ? 8.765 3.509 10.606 1.00 97.19 90 SER A C 1
ATOM 737 O O . SER A 1 90 ? 8.411 3.789 9.452 1.00 97.19 90 SER A O 1
ATOM 739 N N . ASP A 1 91 ? 9.980 3.048 10.898 1.00 94.06 91 ASP A N 1
ATOM 740 C CA . ASP A 1 91 ? 10.896 2.594 9.858 1.00 94.06 91 ASP A CA 1
ATOM 741 C C . ASP A 1 91 ? 10.236 1.504 9.001 1.00 94.06 91 ASP A C 1
ATOM 743 O O . ASP A 1 91 ? 9.324 0.796 9.447 1.00 94.06 91 ASP A O 1
ATOM 747 N N . LEU A 1 92 ? 10.689 1.401 7.751 1.00 92.75 92 LEU A N 1
ATOM 748 C CA . LEU A 1 92 ? 10.193 0.399 6.821 1.00 92.75 92 LEU A CA 1
ATOM 749 C C . LEU A 1 92 ? 10.806 -0.964 7.117 1.00 92.75 92 LEU A C 1
ATOM 751 O O . LEU A 1 92 ? 12.025 -1.141 7.102 1.00 92.75 92 LEU A O 1
ATOM 755 N N . GLU A 1 93 ? 9.936 -1.946 7.281 1.00 94.69 93 GLU A N 1
ATOM 756 C CA . GLU A 1 93 ? 10.290 -3.347 7.428 1.00 94.69 93 GLU A CA 1
ATOM 757 C C . GLU A 1 93 ? 10.125 -4.052 6.072 1.00 94.69 93 GLU A C 1
ATOM 759 O O . GLU A 1 93 ? 9.049 -3.987 5.462 1.00 94.69 93 GLU A O 1
ATOM 764 N N . PRO A 1 94 ? 11.172 -4.709 5.537 1.00 93.75 94 PRO A N 1
ATOM 765 C CA . PRO A 1 94 ? 11.064 -5.391 4.257 1.00 93.75 94 PRO A CA 1
ATOM 766 C C . PRO A 1 94 ? 10.209 -6.649 4.404 1.00 93.75 94 PRO A C 1
ATOM 768 O O . PRO A 1 94 ? 10.526 -7.548 5.181 1.00 93.75 94 PRO A O 1
ATOM 771 N N . MET A 1 95 ? 9.161 -6.755 3.591 1.00 95.56 95 MET A N 1
ATOM 772 C CA . MET A 1 95 ? 8.407 -8.003 3.443 1.00 95.56 95 MET A CA 1
ATOM 773 C C . MET A 1 95 ? 9.086 -8.932 2.433 1.00 95.56 95 MET A C 1
ATOM 775 O O . MET A 1 95 ? 9.130 -10.148 2.605 1.00 95.56 95 MET A O 1
ATOM 779 N N . ILE A 1 96 ? 9.621 -8.336 1.368 1.00 94.94 96 ILE A N 1
ATOM 780 C CA . ILE A 1 96 ? 10.509 -8.960 0.391 1.00 94.94 96 ILE A CA 1
ATOM 781 C C . ILE A 1 96 ? 11.407 -7.864 -0.171 1.00 94.94 96 ILE A C 1
ATOM 783 O O . ILE A 1 96 ? 10.931 -6.764 -0.453 1.00 94.94 96 ILE A O 1
ATOM 787 N N . PHE A 1 97 ? 12.691 -8.151 -0.357 1.00 93.75 97 PHE A N 1
ATOM 788 C CA . PHE A 1 97 ? 13.617 -7.207 -0.967 1.00 93.75 97 PHE A CA 1
ATOM 789 C C . PHE A 1 97 ? 14.681 -7.935 -1.781 1.00 93.75 97 PHE A C 1
ATOM 791 O O . PHE A 1 97 ? 14.998 -9.097 -1.526 1.00 93.75 97 PHE A O 1
ATOM 798 N N . GLY A 1 98 ? 15.224 -7.241 -2.771 1.00 92.69 98 GLY A N 1
ATOM 799 C CA . GLY A 1 98 ? 16.259 -7.777 -3.637 1.00 92.69 98 GLY A CA 1
ATOM 800 C C . GLY A 1 98 ? 16.756 -6.746 -4.646 1.00 92.69 98 GLY A C 1
ATOM 801 O O . GLY A 1 98 ? 16.180 -5.656 -4.754 1.00 92.69 98 GLY A O 1
ATOM 802 N N . PRO A 1 99 ? 17.828 -7.075 -5.384 1.00 91.31 99 PRO A N 1
ATOM 803 C CA . PRO A 1 99 ? 18.314 -6.222 -6.456 1.00 91.31 99 PRO A CA 1
ATOM 804 C C . PRO A 1 99 ? 17.263 -6.108 -7.563 1.00 91.31 99 PRO A C 1
ATOM 806 O O . PRO A 1 99 ? 16.570 -7.081 -7.878 1.00 91.31 99 PRO A O 1
ATOM 809 N N . LYS A 1 100 ? 17.188 -4.935 -8.198 1.00 89.44 100 LYS A N 1
ATOM 810 C CA . LYS A 1 100 ? 16.380 -4.754 -9.407 1.00 89.44 100 LYS A CA 1
ATOM 811 C C . LYS A 1 100 ? 16.819 -5.757 -10.473 1.00 89.44 100 LYS A C 1
ATOM 813 O O . LYS A 1 100 ? 17.996 -5.820 -10.826 1.00 89.44 100 LYS A O 1
ATOM 818 N N . SER A 1 101 ? 15.870 -6.504 -11.026 1.00 90.25 101 SER A N 1
ATOM 819 C CA . SER A 1 101 ? 16.106 -7.365 -12.188 1.00 90.25 101 SER A CA 1
ATOM 820 C C . SER A 1 101 ? 14.876 -7.387 -13.096 1.00 90.25 101 SER A C 1
ATOM 822 O O . SER A 1 101 ? 13.790 -7.039 -12.631 1.00 90.25 101 SER A O 1
ATOM 824 N N . PRO A 1 102 ? 15.000 -7.834 -14.360 1.00 89.44 102 PRO A N 1
ATOM 825 C CA . PRO A 1 102 ? 13.851 -7.968 -15.257 1.00 89.44 102 PRO A CA 1
ATOM 826 C C . PRO A 1 102 ? 12.714 -8.818 -14.678 1.00 89.44 102 PRO A C 1
ATOM 828 O O . PRO A 1 102 ? 11.561 -8.565 -14.976 1.00 89.44 102 PRO A O 1
ATOM 831 N N . SER A 1 103 ? 13.011 -9.779 -13.798 1.00 89.38 103 SER A N 1
ATOM 832 C CA . SER A 1 103 ? 12.010 -10.631 -13.140 1.00 89.38 103 SER A CA 1
ATOM 833 C C . SER A 1 103 ? 11.616 -10.177 -11.729 1.00 89.38 103 SER A C 1
ATOM 835 O O . SER A 1 103 ? 10.754 -10.796 -11.104 1.00 89.38 103 SER A O 1
ATOM 837 N N . PHE A 1 104 ? 12.265 -9.148 -11.180 1.00 92.12 104 PHE A N 1
ATOM 838 C CA . PHE A 1 104 ? 12.074 -8.717 -9.797 1.00 92.12 104 PHE A CA 1
ATOM 839 C C . PHE A 1 104 ? 11.990 -7.196 -9.719 1.00 92.12 104 PHE A C 1
ATOM 841 O O . PHE A 1 104 ? 12.998 -6.497 -9.590 1.00 92.12 104 PHE A O 1
ATOM 848 N N . ASP A 1 105 ? 10.752 -6.711 -9.780 1.00 92.75 105 ASP A N 1
ATOM 849 C CA . ASP A 1 105 ? 10.416 -5.313 -9.534 1.00 92.75 105 ASP A CA 1
ATOM 850 C C . ASP A 1 105 ? 9.009 -5.206 -8.900 1.00 92.75 105 ASP A C 1
ATOM 852 O O . ASP A 1 105 ? 8.034 -4.885 -9.584 1.00 92.75 105 ASP A O 1
ATOM 856 N N . PRO A 1 106 ? 8.844 -5.609 -7.621 1.00 94.56 106 PRO A N 1
ATOM 857 C CA . PRO A 1 106 ? 7.541 -5.635 -6.956 1.00 94.56 106 PRO A CA 1
ATOM 858 C C . PRO A 1 106 ? 6.816 -4.277 -6.976 1.00 94.56 106 PRO A C 1
ATOM 860 O O . PRO A 1 106 ? 7.400 -3.244 -6.660 1.00 94.56 106 PRO A O 1
ATOM 863 N N . SER A 1 107 ? 5.515 -4.287 -7.281 1.00 93.56 107 SER A N 1
ATOM 864 C CA . SER A 1 107 ? 4.679 -3.094 -7.475 1.00 93.56 107 SER A CA 1
ATOM 865 C C . SER A 1 107 ? 3.187 -3.348 -7.242 1.00 93.56 107 SER A C 1
ATOM 867 O O . SER A 1 107 ? 2.731 -4.487 -7.321 1.00 93.56 107 SER A O 1
ATOM 869 N N . GLY A 1 108 ? 2.409 -2.280 -7.045 1.00 94.06 108 GLY A N 1
ATOM 870 C CA . GLY A 1 108 ? 0.940 -2.339 -6.989 1.00 94.06 108 GLY A CA 1
ATOM 871 C C . GLY A 1 108 ? 0.428 -3.349 -5.959 1.00 94.06 108 GLY A C 1
ATOM 872 O O . GLY A 1 108 ? -0.166 -4.360 -6.352 1.00 94.06 108 GLY A O 1
ATOM 873 N N . PRO A 1 109 ? 0.744 -3.157 -4.665 1.00 96.88 109 PRO A N 1
ATOM 874 C CA . PRO A 1 109 ? 0.304 -4.073 -3.631 1.00 96.88 109 PRO A CA 1
ATOM 875 C C . PRO A 1 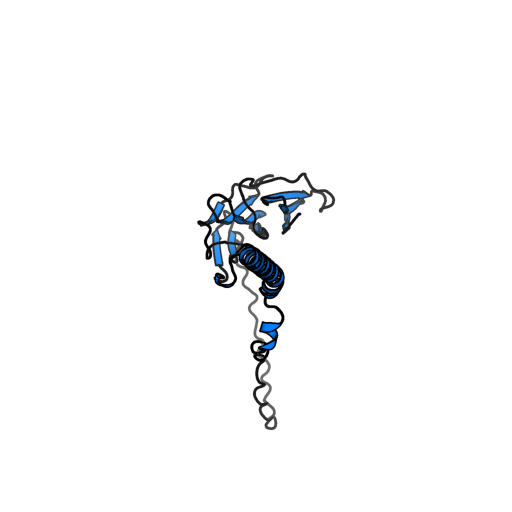109 ? -1.218 -4.061 -3.478 1.00 96.88 109 PRO A C 1
ATOM 877 O O . PRO A 1 109 ? -1.878 -3.034 -3.576 1.00 96.88 109 PRO A O 1
ATOM 880 N N . SER A 1 110 ? -1.760 -5.219 -3.127 1.00 97.69 110 SER A N 1
ATOM 881 C CA . SER A 1 110 ? -3.087 -5.397 -2.555 1.00 97.69 110 SER A CA 1
ATOM 882 C C . SER A 1 110 ? -2.925 -6.156 -1.248 1.00 97.69 110 SER A C 1
ATOM 884 O O . SER A 1 110 ? -2.190 -7.141 -1.188 1.00 97.69 110 SER A O 1
ATOM 886 N N . ALA A 1 111 ? -3.571 -5.701 -0.183 1.00 98.31 111 ALA A N 1
ATOM 887 C CA . ALA A 1 111 ? -3.374 -6.277 1.136 1.00 98.31 111 ALA A CA 1
ATOM 888 C C . ALA A 1 111 ? -4.694 -6.432 1.883 1.00 98.31 111 ALA A C 1
ATOM 890 O O . ALA A 1 111 ? -5.645 -5.684 1.656 1.00 98.31 111 ALA A O 1
ATOM 891 N N . VAL A 1 112 ? -4.728 -7.397 2.799 1.00 98.44 112 VAL A N 1
ATOM 892 C CA . VAL A 1 112 ? -5.819 -7.604 3.755 1.00 98.44 112 VAL A CA 1
ATOM 893 C C . VAL A 1 112 ? -5.250 -8.045 5.100 1.00 98.44 112 VAL A C 1
ATOM 895 O O . VAL A 1 112 ? -4.275 -8.795 5.153 1.00 98.44 112 VAL A O 1
ATOM 898 N N . ILE A 1 113 ? -5.883 -7.621 6.194 1.00 98.44 113 ILE A N 1
ATOM 899 C CA . ILE A 1 113 ? -5.629 -8.186 7.522 1.00 98.44 113 ILE A CA 1
ATOM 900 C C . ILE A 1 113 ? -6.766 -9.152 7.850 1.00 98.44 113 ILE A C 1
ATOM 902 O O . ILE A 1 113 ? -7.935 -8.775 7.904 1.00 98.44 113 ILE A O 1
ATOM 906 N N . THR A 1 114 ? -6.424 -10.420 8.058 1.00 97.00 114 THR A N 1
ATOM 907 C CA . THR A 1 114 ? -7.365 -11.483 8.423 1.00 97.00 114 THR A CA 1
ATOM 908 C C . THR A 1 114 ? -7.200 -11.857 9.889 1.00 97.00 114 THR A C 1
ATOM 910 O O . THR A 1 114 ? -6.116 -11.731 10.461 1.00 97.00 114 THR A O 1
ATOM 913 N N . ARG A 1 115 ? -8.300 -12.283 10.527 1.00 96.25 115 ARG A N 1
ATOM 914 C CA . ARG A 1 115 ? -8.331 -12.662 11.954 1.00 96.25 115 ARG A CA 1
ATOM 915 C C . ARG A 1 115 ? -7.730 -11.595 12.877 1.00 96.25 115 ARG A C 1
ATOM 917 O O . ARG A 1 115 ? -7.207 -11.918 13.934 1.00 96.25 115 ARG A O 1
ATOM 924 N N . GLY A 1 116 ? -7.770 -10.329 12.473 1.00 97.69 116 GLY A N 1
ATOM 925 C CA . GLY A 1 116 ? -7.232 -9.222 13.255 1.00 97.69 116 GLY A CA 1
ATOM 926 C C . GLY A 1 116 ? -5.709 -9.084 13.282 1.00 97.69 116 GLY A C 1
ATOM 927 O O . GLY A 1 116 ? -5.237 -8.010 13.618 1.00 97.69 116 GLY A O 1
ATOM 928 N N . ASN A 1 117 ? -4.930 -10.111 12.930 1.00 98.38 117 ASN A N 1
ATOM 929 C CA . ASN A 1 117 ? -3.472 -10.065 13.086 1.00 98.38 117 ASN A CA 1
ATOM 930 C C . ASN A 1 117 ? -2.663 -10.815 12.017 1.00 98.38 117 ASN A C 1
ATOM 932 O O . ASN A 1 117 ? -1.452 -10.943 12.171 1.00 98.38 117 ASN A O 1
ATOM 936 N N . TYR A 1 118 ? -3.279 -11.308 10.943 1.00 98.00 118 TYR A N 1
ATOM 937 C CA . TYR A 1 118 ? -2.556 -11.882 9.805 1.00 98.00 118 TYR A CA 1
ATOM 938 C C . TYR A 1 118 ? -2.613 -10.935 8.616 1.00 98.00 118 TYR A C 1
ATOM 940 O O . TYR A 1 118 ? -3.653 -10.820 7.970 1.00 98.00 118 TYR A O 1
ATOM 948 N N . LEU A 1 119 ? -1.490 -10.290 8.315 1.00 98.56 119 LEU A N 1
ATOM 949 C CA . LEU A 1 119 ? -1.332 -9.459 7.131 1.00 98.56 119 LEU A CA 1
ATOM 950 C C . LEU A 1 119 ? -1.001 -10.358 5.936 1.00 98.56 119 LEU A C 1
ATOM 952 O O . LEU A 1 119 ? 0.055 -10.986 5.911 1.00 98.56 119 LEU A O 1
ATOM 956 N N . LEU A 1 120 ? -1.899 -10.412 4.957 1.00 98.56 120 LEU A N 1
ATOM 957 C CA . LEU A 1 120 ? -1.676 -11.024 3.650 1.00 98.56 120 LEU A CA 1
ATOM 958 C C . LEU A 1 120 ? -1.471 -9.905 2.632 1.00 98.56 120 LEU A C 1
ATOM 960 O O . LEU A 1 120 ? -2.284 -8.984 2.557 1.00 98.56 120 LEU A O 1
ATOM 964 N N . VAL A 1 121 ? -0.414 -10.006 1.834 1.00 98.50 121 VAL A N 1
ATOM 965 C CA . VAL A 1 121 ? -0.094 -9.038 0.784 1.00 98.50 121 VAL A CA 1
ATOM 966 C C . VAL A 1 121 ? 0.131 -9.788 -0.511 1.00 98.50 121 VAL A C 1
ATOM 968 O O . VAL A 1 121 ? 0.914 -10.733 -0.542 1.00 98.50 121 VAL A O 1
ATOM 971 N N . ALA A 1 122 ? -0.528 -9.345 -1.573 1.00 98.38 122 ALA A N 1
ATOM 972 C CA . ALA A 1 122 ? -0.274 -9.752 -2.941 1.00 98.38 122 ALA A CA 1
ATOM 973 C C . ALA A 1 122 ? 0.216 -8.557 -3.765 1.00 98.38 122 ALA A C 1
ATOM 975 O O . ALA A 1 122 ? -0.097 -7.415 -3.447 1.00 98.38 122 ALA A O 1
ATOM 976 N N . TRP A 1 123 ? 0.989 -8.796 -4.817 1.00 97.19 123 TRP A N 1
ATOM 977 C CA . TRP A 1 123 ? 1.485 -7.734 -5.696 1.00 97.19 123 TRP A CA 1
ATOM 978 C C . TRP A 1 123 ? 1.734 -8.257 -7.109 1.00 97.19 123 TRP A C 1
ATOM 980 O O . TRP A 1 123 ? 1.804 -9.468 -7.347 1.00 97.19 123 TRP A O 1
ATOM 990 N N . ARG A 1 124 ? 1.901 -7.326 -8.049 1.00 94.81 124 ARG A N 1
ATOM 991 C CA . ARG A 1 124 ? 2.406 -7.608 -9.397 1.00 94.81 124 ARG A CA 1
ATOM 992 C C . ARG A 1 124 ? 3.858 -7.164 -9.513 1.00 94.81 124 ARG A C 1
ATOM 994 O O . ARG A 1 124 ? 4.330 -6.318 -8.758 1.00 94.81 124 ARG A O 1
ATOM 1001 N N . THR A 1 125 ? 4.585 -7.692 -10.480 1.00 93.44 125 THR A N 1
ATOM 1002 C CA . THR A 1 125 ? 5.869 -7.110 -10.875 1.00 93.44 125 THR A CA 1
ATOM 1003 C C . THR A 1 125 ? 5.633 -6.068 -11.961 1.00 93.44 125 THR A C 1
ATOM 1005 O O . THR A 1 125 ? 4.741 -6.202 -12.803 1.00 93.44 125 THR A O 1
ATOM 1008 N N . ASP A 1 126 ? 6.381 -4.978 -11.898 1.00 90.62 126 ASP A N 1
ATOM 1009 C CA . ASP A 1 126 ? 6.373 -3.959 -12.932 1.00 90.62 126 ASP A CA 1
ATOM 1010 C C . ASP A 1 126 ? 7.608 -4.116 -13.798 1.00 90.62 126 ASP A C 1
ATOM 1012 O O . ASP A 1 126 ? 8.673 -3.550 -13.569 1.00 90.62 126 ASP A O 1
ATOM 1016 N N . THR A 1 127 ? 7.435 -5.001 -14.762 1.00 88.06 127 THR A N 1
ATOM 1017 C CA . THR A 1 127 ? 8.465 -5.469 -15.671 1.00 88.06 127 THR A CA 1
ATOM 1018 C C . THR A 1 127 ? 7.960 -5.324 -17.103 1.00 88.06 127 THR A C 1
ATOM 1020 O O . THR A 1 127 ? 6.782 -5.007 -17.341 1.00 88.06 127 THR A O 1
ATOM 1023 N N . LEU A 1 128 ? 8.850 -5.513 -18.079 1.00 88.62 128 LEU A N 1
ATOM 1024 C CA . LEU A 1 128 ? 8.448 -5.510 -19.484 1.00 88.62 128 LEU A CA 1
ATOM 1025 C C . LEU A 1 128 ? 7.414 -6.625 -19.738 1.00 88.62 128 LEU A C 1
ATOM 1027 O O . LEU A 1 128 ? 7.408 -7.622 -19.013 1.00 88.62 128 LEU A O 1
ATOM 1031 N N . PRO A 1 129 ? 6.507 -6.481 -20.723 1.00 88.50 129 PRO A N 1
ATOM 1032 C CA . PRO A 1 129 ? 5.466 -7.475 -20.995 1.00 88.50 129 PRO A CA 1
ATOM 1033 C C . PRO A 1 129 ? 5.970 -8.922 -21.105 1.00 88.50 129 PRO A C 1
ATOM 1035 O O . PRO A 1 129 ? 5.313 -9.827 -20.596 1.00 88.50 129 PRO A O 1
ATOM 1038 N N . GLU A 1 130 ? 7.130 -9.122 -21.726 1.00 90.06 130 GLU A N 1
ATOM 1039 C CA . GLU A 1 130 ? 7.830 -10.399 -21.890 1.00 90.06 130 GLU A CA 1
ATOM 1040 C C . GLU A 1 130 ? 8.378 -10.992 -20.579 1.00 90.06 130 GLU A C 1
ATOM 1042 O O . GLU A 1 130 ? 8.553 -12.205 -20.489 1.00 90.06 130 GLU A O 1
ATOM 1047 N N . ASP A 1 131 ? 8.581 -10.161 -19.555 1.00 90.62 131 ASP A N 1
ATOM 1048 C CA . ASP A 1 131 ? 9.135 -10.532 -18.249 1.00 90.62 131 ASP A CA 1
ATOM 1049 C C . ASP A 1 131 ? 8.062 -10.635 -17.148 1.00 90.62 131 ASP A C 1
ATOM 1051 O O . ASP A 1 131 ? 8.367 -10.816 -15.962 1.00 90.62 131 ASP A O 1
ATOM 1055 N N . ARG A 1 132 ? 6.778 -10.486 -17.496 1.00 87.94 132 ARG A N 1
ATOM 1056 C CA . ARG A 1 132 ? 5.681 -10.594 -16.527 1.00 87.94 132 ARG A CA 1
ATOM 1057 C C . ARG A 1 132 ? 5.594 -12.017 -15.990 1.00 87.94 132 ARG A C 1
ATOM 1059 O O . ARG A 1 132 ? 5.356 -12.965 -16.730 1.00 87.94 132 ARG A O 1
ATOM 1066 N N . ASN A 1 133 ? 5.700 -12.155 -14.674 1.00 91.00 133 ASN A N 1
ATOM 1067 C CA . ASN A 1 133 ? 5.742 -13.450 -13.990 1.00 91.00 133 ASN A CA 1
ATOM 1068 C C . ASN A 1 133 ? 4.537 -13.710 -13.068 1.00 91.00 133 ASN A C 1
ATOM 1070 O O . ASN A 1 133 ? 4.598 -14.569 -12.192 1.00 91.00 133 ASN A O 1
ATOM 1074 N N . GLY A 1 134 ? 3.426 -13.004 -13.294 1.00 91.25 134 GLY A N 1
ATOM 1075 C CA . GLY A 1 134 ? 2.154 -13.229 -12.605 1.00 91.25 134 GLY A CA 1
ATOM 1076 C C . GLY A 1 134 ? 1.990 -12.437 -11.306 1.00 91.25 134 GLY A C 1
ATOM 1077 O O . GLY A 1 134 ? 2.550 -11.352 -11.142 1.00 91.25 134 GLY A O 1
ATOM 1078 N N . ALA A 1 135 ? 1.153 -12.971 -10.415 1.00 95.06 135 ALA A N 1
ATOM 1079 C CA . ALA A 1 135 ? 0.884 -12.407 -9.098 1.00 95.06 135 ALA A CA 1
ATOM 1080 C C . ALA A 1 135 ? 1.701 -13.139 -8.032 1.00 95.06 135 ALA A C 1
ATOM 1082 O O . ALA A 1 135 ? 1.803 -14.366 -8.040 1.00 95.06 135 ALA A O 1
ATOM 1083 N N . TRP A 1 136 ? 2.236 -12.375 -7.092 1.00 97.62 136 TRP A N 1
ATOM 1084 C CA . TRP A 1 136 ? 3.028 -12.868 -5.973 1.00 97.62 136 TRP A CA 1
ATOM 1085 C C . TRP A 1 136 ? 2.321 -12.552 -4.671 1.00 97.62 136 TRP A C 1
ATOM 1087 O O . TRP A 1 136 ? 1.488 -11.649 -4.631 1.00 97.62 136 TRP A O 1
ATOM 1097 N N . TYR A 1 137 ? 2.651 -13.281 -3.610 1.00 98.12 137 TYR A N 1
ATOM 1098 C CA . TYR A 1 137 ? 2.123 -12.992 -2.289 1.00 98.12 137 TYR A CA 1
ATOM 1099 C C . TYR A 1 137 ? 3.117 -13.337 -1.185 1.00 98.12 137 TYR A C 1
ATOM 1101 O O . TYR A 1 137 ? 4.031 -14.142 -1.356 1.00 98.12 137 TYR A O 1
ATOM 1109 N N . THR A 1 138 ? 2.901 -12.726 -0.031 1.00 98.19 138 THR A N 1
ATOM 1110 C CA . THR A 1 138 ? 3.546 -13.049 1.235 1.00 98.19 138 THR A CA 1
ATOM 1111 C C . THR A 1 138 ? 2.539 -12.829 2.354 1.00 98.19 138 THR A C 1
ATOM 1113 O O . THR A 1 138 ? 1.506 -12.181 2.167 1.00 98.19 138 THR A O 1
ATOM 1116 N N . PHE A 1 139 ? 2.821 -13.377 3.525 1.00 97.88 139 PHE A N 1
ATOM 1117 C CA . PHE A 1 139 ? 2.010 -13.135 4.704 1.00 97.88 139 PHE A CA 1
ATOM 1118 C C . PHE A 1 139 ? 2.885 -13.069 5.948 1.00 97.88 139 PHE A C 1
ATOM 1120 O O . PHE A 1 139 ? 3.952 -13.675 6.017 1.00 97.88 139 PHE A O 1
ATOM 1127 N N . GLY A 1 140 ? 2.407 -12.336 6.944 1.00 97.25 140 GLY A N 1
ATOM 1128 C CA . GLY A 1 140 ? 3.073 -12.174 8.225 1.00 97.25 140 GLY A CA 1
ATOM 1129 C C . GLY A 1 140 ? 2.059 -12.037 9.347 1.00 97.25 140 GLY A C 1
ATOM 1130 O O . GLY A 1 140 ? 0.909 -11.648 9.131 1.00 97.25 140 GLY A O 1
ATOM 1131 N N . ARG A 1 141 ? 2.488 -12.373 10.562 1.00 97.94 141 ARG A N 1
ATOM 1132 C CA . ARG A 1 141 ? 1.690 -12.148 11.764 1.00 97.94 141 ARG A CA 1
ATOM 1133 C C . ARG A 1 141 ? 2.084 -10.810 12.383 1.00 97.94 141 ARG A C 1
ATOM 1135 O O . ARG A 1 141 ? 3.255 -10.591 12.671 1.00 97.94 141 ARG A O 1
ATOM 1142 N N . LEU A 1 142 ? 1.101 -9.946 12.594 1.00 98.19 142 LEU A N 1
ATOM 1143 C CA . LEU A 1 142 ? 1.236 -8.671 13.285 1.00 98.19 142 LEU A CA 1
ATOM 1144 C C . LEU A 1 142 ? 1.182 -8.880 14.801 1.00 98.19 142 LEU A C 1
ATOM 1146 O O . LEU A 1 142 ? 0.614 -9.861 15.296 1.00 98.19 142 LEU A O 1
ATOM 1150 N N . ASN A 1 143 ? 1.742 -7.932 15.550 1.00 97.62 143 ASN A N 1
ATOM 1151 C CA . ASN A 1 143 ? 1.669 -7.922 17.008 1.00 97.62 143 ASN A CA 1
ATOM 1152 C C . ASN A 1 143 ? 0.301 -7.409 17.496 1.00 97.62 143 ASN A C 1
ATOM 1154 O O . ASN A 1 143 ? 0.204 -6.347 18.108 1.00 97.62 143 ASN A O 1
ATOM 1158 N N . ALA A 1 144 ? -0.750 -8.172 17.198 1.00 98.12 144 ALA A N 1
ATOM 1159 C CA . ALA A 1 144 ? -2.120 -7.877 17.589 1.00 98.12 144 ALA A CA 1
ATOM 1160 C C . ALA A 1 144 ? -2.878 -9.150 18.011 1.00 98.12 144 ALA A C 1
ATOM 1162 O O . ALA A 1 144 ? -2.517 -10.263 17.590 1.00 98.12 144 ALA A O 1
ATOM 1163 N N . PRO A 1 145 ? -3.924 -9.033 18.849 1.00 98.12 145 PRO A N 1
ATOM 1164 C CA . PRO A 1 145 ? -4.765 -10.156 19.236 1.00 98.12 145 PRO A CA 1
ATOM 1165 C C . PRO A 1 145 ? -5.404 -10.835 18.025 1.00 98.12 145 PRO A C 1
ATOM 1167 O O . PRO A 1 145 ? -5.921 -10.193 17.113 1.00 98.12 145 PRO A O 1
ATOM 1170 N N . GLU A 1 146 ? -5.405 -12.161 18.027 1.00 97.69 146 GLU A N 1
ATOM 1171 C CA . GLU A 1 146 ? -6.146 -12.917 17.025 1.00 97.69 146 GLU A CA 1
ATOM 1172 C C . GLU A 1 146 ? -7.645 -12.858 17.339 1.00 97.69 146 GLU A C 1
ATOM 1174 O O . GLU A 1 146 ? -8.074 -13.170 18.450 1.00 97.69 146 GLU A O 1
ATOM 1179 N N . LEU A 1 147 ? -8.448 -12.469 16.355 1.00 96.81 147 LEU A N 1
ATOM 1180 C CA . LEU A 1 147 ? -9.901 -12.488 16.436 1.00 96.81 147 LEU A CA 1
ATOM 1181 C C . LEU A 1 147 ? -10.438 -13.871 16.055 1.00 96.81 147 LEU A C 1
ATOM 1183 O O . LEU A 1 147 ? -9.875 -14.586 15.215 1.00 96.81 147 LEU A O 1
ATOM 1187 N N . ALA A 1 148 ? -11.561 -14.241 16.669 1.00 95.00 148 ALA A N 1
ATOM 1188 C CA . ALA A 1 148 ? -12.257 -15.479 16.350 1.00 95.00 148 ALA A CA 1
ATOM 1189 C C . ALA A 1 148 ? -12.692 -15.492 14.877 1.00 95.00 148 ALA A C 1
ATOM 1191 O O . ALA A 1 148 ? -13.180 -14.494 14.344 1.00 95.00 148 ALA A O 1
ATOM 1192 N N . VAL A 1 149 ? -12.535 -16.643 14.220 1.00 92.44 149 VAL A N 1
ATOM 1193 C CA . VAL A 1 149 ? -13.067 -16.839 12.870 1.00 92.44 149 VAL A CA 1
ATOM 1194 C C . VAL A 1 149 ? -14.583 -16.920 12.981 1.00 92.44 149 VAL A C 1
ATOM 1196 O O . VAL A 1 149 ? -15.108 -17.825 13.628 1.00 92.44 149 VAL A O 1
ATOM 1199 N N . VAL A 1 150 ? -15.283 -15.983 12.346 1.00 89.62 150 VAL A N 1
ATOM 1200 C CA . VAL A 1 150 ? -16.731 -16.085 12.169 1.00 89.62 150 VAL A CA 1
ATOM 1201 C C . VAL A 1 150 ? -16.964 -17.070 11.022 1.00 89.62 150 VAL A C 1
ATOM 1203 O O . VAL A 1 150 ? -16.545 -16.779 9.898 1.00 89.62 150 VAL A O 1
ATOM 1206 N N . PRO A 1 151 ? -17.559 -18.252 11.268 1.00 88.31 151 PRO A N 1
ATOM 1207 C CA . PRO A 1 151 ? -17.845 -19.187 10.193 1.00 88.31 151 PRO A CA 1
ATOM 1208 C C . PRO A 1 151 ? -18.774 -18.520 9.179 1.00 88.31 151 PRO A C 1
ATOM 1210 O O . PRO A 1 151 ? -19.719 -17.819 9.551 1.00 88.31 151 PRO A O 1
ATOM 1213 N N . LEU A 1 152 ? -18.504 -18.743 7.892 1.00 87.88 152 LEU A N 1
ATOM 1214 C CA . LEU A 1 152 ? -19.412 -18.303 6.841 1.00 87.88 152 LEU A CA 1
ATOM 1215 C C . LEU A 1 152 ? -20.796 -18.931 7.073 1.00 87.88 152 LEU A C 1
ATOM 1217 O O . LEU A 1 152 ? -20.869 -20.076 7.540 1.00 87.88 152 LEU A O 1
ATOM 1221 N N . PRO A 1 153 ? -21.892 -18.224 6.739 1.00 87.25 153 PRO A N 1
ATOM 1222 C CA . PRO A 1 153 ? -23.222 -18.807 6.785 1.00 87.25 153 PRO A CA 1
ATOM 1223 C C . PRO A 1 153 ? -23.214 -20.119 6.004 1.00 87.25 153 PRO A C 1
ATOM 1225 O O . PRO A 1 153 ? -22.886 -20.146 4.818 1.00 87.25 153 PRO A O 1
ATOM 1228 N N . THR A 1 154 ? -23.539 -21.224 6.671 1.00 87.75 154 THR A N 1
ATOM 1229 C CA . THR A 1 154 ? -23.718 -22.492 5.967 1.00 87.75 154 THR A CA 1
ATOM 1230 C C . THR A 1 154 ? -24.977 -22.345 5.129 1.00 87.75 154 THR A C 1
ATOM 1232 O O . THR A 1 154 ? -26.053 -22.135 5.689 1.00 87.75 154 THR A O 1
ATOM 1235 N N . SER A 1 155 ? -24.861 -22.413 3.799 1.00 84.75 155 SER A N 1
ATOM 1236 C CA . SER A 1 155 ? -26.050 -22.428 2.952 1.00 84.75 155 SER A CA 1
ATOM 1237 C C . SER A 1 155 ? -26.852 -23.674 3.309 1.00 84.75 155 SER A C 1
ATOM 1239 O O . SER A 1 155 ? -26.437 -24.798 3.012 1.00 84.75 155 SER A O 1
ATOM 1241 N N . THR A 1 156 ? -27.994 -23.499 3.964 1.00 82.25 156 THR A N 1
ATOM 1242 C CA . THR A 1 156 ? -28.965 -24.575 4.081 1.00 82.25 156 THR A CA 1
ATOM 1243 C C . THR A 1 156 ? -29.540 -24.774 2.689 1.00 82.25 156 THR A C 1
ATOM 1245 O O . THR A 1 156 ? -30.371 -23.999 2.215 1.00 82.25 156 THR A O 1
ATOM 1248 N N . PHE A 1 157 ? -29.050 -25.797 1.987 1.00 81.00 157 PHE A N 1
ATOM 1249 C CA . PHE A 1 157 ? -29.739 -26.286 0.805 1.00 81.00 157 PHE A CA 1
ATOM 1250 C C . PHE A 1 157 ? -31.139 -26.688 1.261 1.00 81.00 157 PHE A C 1
ATOM 1252 O O . PHE A 1 157 ? -31.319 -27.708 1.923 1.00 81.00 157 PHE A O 1
ATOM 1259 N N . THR A 1 158 ? -32.129 -25.854 0.951 1.00 82.25 158 THR A N 1
ATOM 1260 C CA . THR A 1 158 ? -33.516 -26.295 1.006 1.00 82.25 158 THR A CA 1
ATOM 1261 C C . THR A 1 158 ? -33.639 -27.266 -0.158 1.00 82.25 158 THR A C 1
ATOM 1263 O O . THR A 1 158 ? -33.409 -26.834 -1.290 1.00 82.25 158 THR A O 1
ATOM 1266 N N . PRO A 1 159 ? -33.894 -28.566 0.076 1.00 81.12 159 PRO A N 1
ATOM 1267 C CA . PRO A 1 159 ? -34.078 -29.493 -1.025 1.00 81.12 159 PRO A CA 1
ATOM 1268 C C . PRO A 1 159 ? -35.175 -28.921 -1.916 1.00 81.12 159 PRO A C 1
ATOM 1270 O O . PRO A 1 159 ? -36.297 -28.691 -1.460 1.00 81.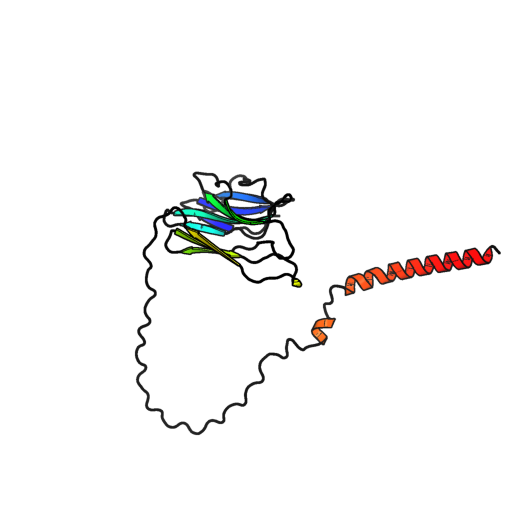12 159 PRO A O 1
ATOM 1273 N N . THR A 1 160 ? -34.832 -28.622 -3.168 1.00 80.69 160 THR A N 1
ATOM 1274 C CA . THR A 1 160 ? -35.823 -28.221 -4.159 1.00 80.69 160 THR A CA 1
ATOM 1275 C C . THR A 1 160 ? -36.868 -29.333 -4.183 1.00 80.69 160 THR A C 1
ATOM 1277 O O . THR A 1 160 ? -36.469 -30.499 -4.299 1.00 80.69 160 THR A O 1
ATOM 1280 N N . PRO A 1 161 ? -38.172 -29.036 -4.026 1.00 81.62 161 PRO A N 1
ATOM 1281 C CA . PRO A 1 161 ? -39.191 -30.061 -4.172 1.00 81.62 161 PRO A CA 1
ATOM 1282 C C . PRO A 1 161 ? -38.937 -30.774 -5.495 1.00 81.62 161 PRO A C 1
ATOM 1284 O O . PRO A 1 161 ? -38.744 -30.132 -6.530 1.00 81.62 161 PRO A O 1
ATOM 1287 N N . TYR A 1 162 ? -38.833 -32.100 -5.425 1.00 77.69 162 TYR A N 1
ATOM 1288 C CA . TYR A 1 162 ? -38.570 -32.928 -6.588 1.00 77.69 162 TYR A CA 1
ATOM 1289 C C . TYR A 1 162 ? -39.784 -32.789 -7.505 1.00 77.69 162 TYR A C 1
ATOM 1291 O O . TYR A 1 162 ? -40.818 -33.420 -7.291 1.00 77.69 162 TYR A O 1
ATOM 1299 N N . PHE A 1 163 ? -39.701 -31.895 -8.486 1.00 74.75 163 PHE A N 1
ATOM 1300 C CA . PHE A 1 163 ? -40.685 -31.855 -9.549 1.00 74.75 163 PHE A CA 1
ATOM 1301 C C . PHE A 1 163 ? -40.493 -33.136 -10.346 1.00 74.75 163 PHE A C 1
ATOM 1303 O O . PHE A 1 163 ? -39.433 -33.349 -10.934 1.00 74.75 163 PHE A O 1
ATOM 1310 N N . THR A 1 164 ? -41.505 -34.003 -10.343 1.00 81.00 164 THR A N 1
ATOM 1311 C CA . THR A 1 164 ? -41.580 -35.098 -11.307 1.00 81.00 164 THR A CA 1
ATOM 1312 C C . THR A 1 164 ? -41.450 -34.469 -12.693 1.00 81.00 164 THR A C 1
ATOM 1314 O O . THR A 1 164 ? -42.295 -33.639 -13.041 1.00 81.00 164 THR A O 1
ATOM 1317 N N . PRO A 1 165 ? -40.395 -34.778 -13.467 1.00 73.31 165 PRO A N 1
ATOM 1318 C CA . PRO A 1 165 ? -40.226 -34.171 -14.772 1.00 73.31 165 PRO A CA 1
ATOM 1319 C C . PRO A 1 165 ? -41.400 -34.599 -15.650 1.00 73.31 165 PRO A C 1
ATOM 1321 O O . PRO A 1 165 ? -41.569 -35.781 -15.951 1.00 73.31 165 PRO A O 1
ATOM 1324 N N . THR A 1 166 ? -42.224 -33.636 -16.060 1.00 79.56 166 THR A N 1
ATOM 1325 C CA . THR A 1 166 ? -43.115 -33.838 -17.200 1.00 79.56 166 THR A CA 1
ATOM 1326 C C . THR A 1 166 ? -42.214 -34.139 -18.398 1.00 79.56 166 THR A C 1
ATOM 1328 O O . THR A 1 166 ? -41.292 -33.355 -18.640 1.00 79.56 166 THR A O 1
ATOM 1331 N N . PRO A 1 167 ? -42.411 -35.254 -19.124 1.00 80.06 167 PRO A N 1
ATOM 1332 C CA . PRO A 1 167 ? -41.580 -35.584 -20.272 1.00 80.06 167 PRO A CA 1
ATOM 1333 C C . PRO A 1 167 ? -41.646 -34.433 -21.273 1.00 80.06 167 PRO A C 1
ATOM 1335 O O . PRO A 1 167 ? -42.690 -34.166 -21.870 1.00 80.06 167 PRO A O 1
ATOM 1338 N N . LEU A 1 168 ? -40.533 -33.716 -21.412 1.00 77.06 168 LEU A N 1
ATOM 1339 C CA . LEU A 1 168 ? -40.391 -32.715 -22.452 1.00 77.06 168 LEU A CA 1
ATOM 1340 C C . LEU A 1 168 ? -40.254 -33.449 -23.792 1.00 77.06 168 LEU A C 1
ATOM 1342 O O . LEU A 1 168 ? -39.568 -34.476 -23.857 1.00 77.06 168 LEU A O 1
ATOM 1346 N N . PRO A 1 169 ? -40.888 -32.948 -24.865 1.00 81.12 169 PRO A N 1
ATOM 1347 C CA . PRO A 1 169 ? -40.584 -33.426 -26.204 1.00 81.12 169 PRO A CA 1
ATOM 1348 C C . PRO A 1 169 ? -39.078 -33.256 -26.466 1.00 81.12 169 PRO A C 1
ATOM 1350 O O . PRO A 1 169 ? -38.469 -32.341 -25.907 1.00 81.12 169 PRO A O 1
ATOM 1353 N N . PRO A 1 170 ? -38.458 -34.125 -27.282 1.00 78.38 170 PRO A N 1
ATOM 1354 C CA . PRO A 1 170 ? -37.035 -34.036 -27.577 1.00 78.38 170 PRO A CA 1
ATOM 1355 C C . PRO A 1 170 ? -36.725 -32.672 -28.200 1.00 78.38 170 PRO A C 1
ATOM 1357 O O . PRO A 1 170 ? -37.020 -32.417 -29.366 1.00 78.38 170 PRO A O 1
ATOM 1360 N N . THR A 1 171 ? -36.143 -31.779 -27.404 1.00 78.25 171 THR A N 1
ATOM 1361 C CA . THR A 1 171 ? -35.597 -30.518 -27.892 1.00 78.25 171 THR A CA 1
ATOM 1362 C C . THR A 1 171 ? -34.305 -30.845 -28.621 1.00 78.25 171 THR A C 1
ATOM 1364 O O . THR A 1 171 ? -33.410 -31.470 -28.048 1.00 78.25 171 THR A O 1
ATOM 1367 N N . ALA A 1 172 ? -34.209 -30.449 -29.890 1.00 76.69 172 ALA A N 1
ATOM 1368 C CA . ALA A 1 172 ? -32.978 -30.576 -30.653 1.00 76.69 172 ALA A CA 1
ATOM 1369 C C . ALA A 1 172 ? -31.837 -29.908 -29.876 1.00 76.69 172 ALA A C 1
ATOM 1371 O O . ALA A 1 172 ? -31.946 -28.745 -29.484 1.00 76.69 172 ALA A O 1
ATOM 1372 N N . THR A 1 173 ? -30.763 -30.654 -29.625 1.00 77.38 173 THR A N 1
ATOM 1373 C CA . THR A 1 173 ? -29.549 -30.113 -29.020 1.00 77.38 173 THR A CA 1
ATOM 1374 C C . THR A 1 173 ? -29.067 -28.963 -29.903 1.00 77.38 173 THR A C 1
ATOM 1376 O O . THR A 1 173 ? -28.784 -29.209 -31.080 1.00 77.38 173 THR A O 1
ATOM 1379 N N . PRO A 1 174 ? -29.009 -27.714 -29.404 1.00 73.56 174 PRO A N 1
ATOM 1380 C CA . PRO A 1 174 ? -28.417 -26.640 -30.179 1.00 73.56 174 PRO A CA 1
ATOM 1381 C C . PRO A 1 174 ? -26.981 -27.047 -30.503 1.00 73.56 174 PRO A C 1
ATOM 1383 O O . PRO A 1 174 ? -26.249 -27.529 -29.634 1.00 73.56 174 PRO A O 1
ATOM 1386 N N . ALA A 1 175 ? -26.607 -26.925 -31.776 1.00 78.00 175 ALA A N 1
ATOM 1387 C CA . ALA A 1 175 ? -25.235 -27.154 -32.192 1.00 78.00 175 ALA A CA 1
ATOM 1388 C C . ALA A 1 175 ? -24.313 -26.261 -31.342 1.00 78.00 175 ALA A C 1
ATOM 1390 O O . ALA A 1 175 ? -24.705 -25.133 -31.035 1.00 78.00 175 ALA A O 1
ATOM 1391 N N . PRO A 1 176 ? -23.129 -26.753 -30.934 1.00 66.38 176 PRO A N 1
ATOM 1392 C CA . PRO A 1 176 ? -22.195 -25.964 -30.148 1.00 66.38 176 PRO A CA 1
ATOM 1393 C C . PRO A 1 176 ? -21.949 -24.642 -30.865 1.00 66.38 176 PRO A C 1
ATOM 1395 O O . PRO A 1 176 ? -21.492 -24.626 -32.012 1.00 66.38 176 PRO A O 1
ATOM 1398 N N . ASP A 1 177 ? -22.294 -23.548 -30.193 1.00 66.12 177 ASP A N 1
ATOM 1399 C CA . ASP A 1 177 ? -22.001 -22.224 -30.704 1.00 66.12 177 ASP A CA 1
ATOM 1400 C C . ASP A 1 177 ? -20.478 -22.111 -30.757 1.00 66.12 177 ASP A C 1
ATOM 1402 O O . ASP A 1 177 ? -19.783 -22.397 -29.773 1.00 66.12 177 ASP A O 1
ATOM 1406 N N . LYS A 1 178 ? -19.938 -21.822 -31.942 1.00 63.12 178 LYS A N 1
ATOM 1407 C CA . LYS A 1 178 ? -18.491 -21.730 -32.132 1.00 63.12 178 LYS A CA 1
ATOM 1408 C C . LYS A 1 178 ? -18.003 -20.580 -31.262 1.00 63.12 178 LYS A C 1
ATOM 1410 O O . LYS A 1 178 ? -18.272 -19.419 -31.550 1.00 63.12 178 LYS A O 1
ATOM 1415 N N . ALA A 1 179 ? -17.333 -20.940 -30.173 1.00 54.06 179 ALA A N 1
ATOM 1416 C CA . ALA A 1 179 ? -16.859 -20.019 -29.162 1.00 54.06 179 ALA A CA 1
ATOM 1417 C C . ALA A 1 179 ? -16.062 -18.849 -29.763 1.00 54.06 179 ALA A C 1
ATOM 1419 O O . ALA A 1 179 ? -15.357 -18.992 -30.763 1.00 54.06 179 ALA A O 1
ATOM 1420 N N . PHE A 1 180 ? -16.185 -17.725 -29.061 1.00 51.00 180 PHE A N 1
ATOM 1421 C CA . PHE A 1 180 ? -15.649 -16.366 -29.206 1.00 51.00 180 PHE A CA 1
ATOM 1422 C C . PHE A 1 180 ? -14.121 -16.213 -29.437 1.00 51.00 180 PHE A C 1
ATOM 1424 O O . PHE A 1 180 ? -13.534 -15.204 -29.059 1.00 51.00 180 PHE A O 1
ATOM 1431 N N . TYR A 1 181 ? -13.439 -17.180 -30.051 1.00 50.59 181 TYR A N 1
ATOM 1432 C CA . TYR A 1 181 ? -11.993 -17.120 -30.294 1.00 50.59 181 TYR A CA 1
ATOM 1433 C C . TYR A 1 181 ? -11.597 -16.335 -31.554 1.00 50.59 181 TYR A C 1
ATOM 1435 O O . TYR A 1 181 ? -10.423 -16.032 -31.728 1.00 50.59 181 TYR A O 1
ATOM 1443 N N . SER A 1 182 ? -12.542 -15.917 -32.404 1.00 51.47 182 SER A N 1
ATOM 1444 C CA . SER A 1 182 ? -12.209 -15.225 -33.661 1.00 51.47 182 SER A CA 1
ATOM 1445 C C . SER A 1 182 ? -11.671 -13.799 -33.489 1.00 51.47 182 SER A C 1
ATOM 1447 O O . SER A 1 182 ? -11.291 -13.183 -34.478 1.00 51.47 182 SER A O 1
ATOM 1449 N N . GLN A 1 183 ? -11.654 -13.246 -32.272 1.00 54.09 183 GLN A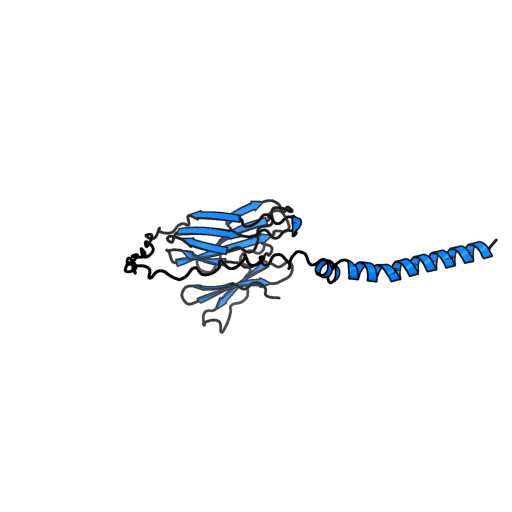 N 1
ATOM 1450 C CA . GLN A 1 183 ? -11.148 -11.890 -32.029 1.00 54.09 183 GLN A CA 1
ATOM 1451 C C . GLN A 1 183 ? -9.627 -11.842 -31.804 1.00 54.09 183 GLN A C 1
ATOM 1453 O O . GLN A 1 183 ? -9.036 -10.769 -31.894 1.00 54.09 183 GLN A O 1
ATOM 1458 N N . PHE A 1 184 ? -8.987 -12.991 -31.556 1.00 55.84 184 PHE A N 1
ATOM 1459 C CA . PHE A 1 184 ? -7.528 -13.095 -31.426 1.00 55.84 184 PHE A CA 1
ATOM 1460 C C . PHE A 1 184 ? -6.822 -13.453 -32.743 1.00 55.84 184 PHE A C 1
ATOM 1462 O O . PHE A 1 184 ? -5.613 -13.272 -32.842 1.00 55.84 184 PHE A O 1
ATOM 1469 N N . ASP A 1 185 ? -7.578 -13.890 -33.754 1.00 57.34 185 ASP A N 1
ATOM 1470 C CA . ASP A 1 185 ? -7.064 -14.334 -35.055 1.00 57.34 185 ASP A CA 1
ATOM 1471 C C . ASP A 1 185 ? -7.317 -13.322 -36.187 1.00 57.34 185 ASP A C 1
ATOM 1473 O O . ASP A 1 185 ? -7.204 -13.692 -37.352 1.00 57.34 185 ASP A O 1
ATOM 1477 N N . ASP A 1 186 ? -7.672 -12.060 -35.904 1.00 62.19 186 ASP A N 1
ATOM 1478 C CA . ASP A 1 186 ? -7.758 -11.043 -36.965 1.00 62.19 186 ASP A CA 1
ATOM 1479 C C . ASP A 1 186 ? -6.351 -10.506 -37.303 1.00 62.19 186 ASP A C 1
ATOM 1481 O O . ASP A 1 186 ? -5.821 -9.662 -36.567 1.00 62.19 186 ASP A O 1
ATOM 1485 N N . PRO A 1 187 ? -5.727 -10.928 -38.423 1.00 62.03 187 PRO A N 1
ATOM 1486 C CA . PRO A 1 187 ? -4.416 -10.425 -38.822 1.00 62.03 187 PRO A CA 1
ATOM 1487 C C . PRO A 1 187 ? -4.434 -8.917 -39.120 1.00 62.03 187 PRO A C 1
ATOM 1489 O O . PRO A 1 187 ? -3.378 -8.285 -39.126 1.00 62.03 187 PRO A O 1
ATOM 1492 N N . ASN A 1 188 ? -5.606 -8.304 -39.327 1.00 61.84 188 ASN A N 1
ATOM 1493 C CA . ASN A 1 188 ? -5.703 -6.868 -39.580 1.00 61.84 188 ASN A CA 1
ATOM 1494 C C . ASN A 1 188 ? -5.500 -6.025 -38.313 1.00 61.84 188 ASN A C 1
ATOM 1496 O O . ASN A 1 188 ? -5.054 -4.879 -38.417 1.00 61.84 188 ASN A O 1
ATOM 1500 N N . LEU A 1 189 ? -5.739 -6.577 -37.115 1.00 56.50 189 LEU A N 1
ATOM 1501 C CA . LEU A 1 189 ? -5.483 -5.865 -35.856 1.00 56.50 189 LEU A CA 1
ATOM 1502 C C . LEU A 1 189 ? -3.981 -5.733 -35.547 1.00 56.50 189 LEU A C 1
ATOM 1504 O O . LEU A 1 189 ? -3.583 -4.767 -34.896 1.00 56.50 189 LEU A O 1
ATOM 1508 N N . MET A 1 190 ? -3.127 -6.622 -36.073 1.00 54.44 190 MET A N 1
ATOM 1509 C CA . MET A 1 190 ? -1.666 -6.506 -35.930 1.00 54.44 190 MET A CA 1
ATOM 1510 C C . MET A 1 190 ? -1.049 -5.376 -36.768 1.00 54.44 190 MET A C 1
ATOM 1512 O O . MET A 1 190 ? 0.034 -4.891 -36.438 1.00 54.44 190 MET A O 1
ATOM 1516 N N . HIS A 1 191 ? -1.717 -4.917 -37.829 1.00 55.94 191 HIS A N 1
ATOM 1517 C CA . HIS A 1 191 ? -1.164 -3.885 -38.710 1.00 55.94 191 HIS A CA 1
ATOM 1518 C C . HIS A 1 191 ? -1.540 -2.455 -38.314 1.00 55.94 191 HIS A C 1
ATOM 1520 O O . HIS A 1 191 ? -0.792 -1.529 -38.630 1.00 55.94 191 HIS A O 1
ATOM 1526 N N . ALA A 1 192 ? -2.655 -2.253 -37.606 1.00 56.53 192 ALA A N 1
ATOM 1527 C CA . ALA A 1 192 ? -3.158 -0.908 -37.330 1.00 56.53 192 ALA A CA 1
ATOM 1528 C C . ALA A 1 192 ? -2.332 -0.129 -36.286 1.00 56.53 192 ALA A C 1
ATOM 1530 O O . ALA A 1 192 ? -2.291 1.094 -36.354 1.00 56.53 192 ALA A O 1
ATOM 1531 N N . ASN A 1 193 ? -1.632 -0.809 -35.366 1.00 62.66 193 ASN A N 1
ATOM 1532 C CA . ASN A 1 193 ? -0.973 -0.171 -34.216 1.00 62.66 193 ASN A CA 1
ATOM 1533 C C . ASN A 1 193 ? 0.463 -0.670 -33.971 1.00 62.66 193 ASN A C 1
ATOM 1535 O O . ASN A 1 193 ? 0.854 -0.877 -32.825 1.00 62.66 193 ASN A O 1
ATOM 1539 N N . ASN A 1 194 ? 1.271 -0.881 -35.017 1.00 69.38 194 ASN A N 1
ATOM 1540 C CA . ASN A 1 194 ? 2.692 -1.172 -34.806 1.00 69.38 194 ASN A CA 1
ATOM 1541 C C . ASN A 1 194 ? 3.398 0.083 -34.234 1.00 69.38 194 ASN A C 1
ATOM 1543 O O . ASN A 1 194 ? 3.542 1.070 -34.966 1.00 69.38 194 ASN A O 1
ATOM 1547 N N . PRO A 1 195 ? 3.886 0.065 -32.975 1.00 74.94 195 PRO A N 1
ATOM 1548 C CA . PRO A 1 195 ? 4.528 1.226 -32.351 1.00 74.94 195 PRO A CA 1
ATOM 1549 C C . PRO A 1 195 ? 5.838 1.639 -33.043 1.00 74.94 195 PRO A C 1
ATOM 1551 O O . PRO A 1 195 ? 6.335 2.739 -32.814 1.00 74.94 195 PRO A O 1
ATOM 1554 N N . GLY A 1 196 ? 6.392 0.797 -33.922 1.00 73.62 196 GLY A N 1
ATOM 1555 C CA . GLY A 1 196 ? 7.560 1.106 -34.746 1.00 73.62 196 GLY A CA 1
ATOM 1556 C C . GLY A 1 196 ? 7.265 1.938 -36.000 1.00 73.62 196 GLY A C 1
ATOM 1557 O O . GLY A 1 196 ? 8.193 2.505 -36.576 1.00 73.62 196 GLY A O 1
ATOM 1558 N N . MET A 1 197 ? 6.004 2.066 -36.435 1.00 81.50 197 MET A N 1
ATOM 1559 C CA . MET A 1 197 ? 5.670 2.828 -37.650 1.00 81.50 197 MET A CA 1
ATOM 1560 C C . MET A 1 197 ? 6.065 4.313 -37.582 1.00 81.50 197 MET A C 1
ATOM 1562 O O . MET A 1 197 ? 6.648 4.803 -38.552 1.00 81.50 197 MET A O 1
ATOM 1566 N N . PRO A 1 198 ? 5.850 5.041 -36.467 1.00 83.06 198 PRO A N 1
ATOM 1567 C CA . PRO A 1 198 ? 6.337 6.414 -36.330 1.00 83.06 198 PRO A CA 1
ATOM 1568 C C . PRO A 1 198 ? 7.862 6.539 -36.477 1.00 83.06 198 PRO A C 1
ATOM 1570 O O . PRO A 1 198 ? 8.340 7.495 -37.083 1.00 83.06 198 PRO A O 1
ATOM 1573 N N . LEU A 1 199 ? 8.632 5.558 -35.987 1.00 79.25 199 LEU A N 1
ATOM 1574 C CA . LEU A 1 199 ? 10.097 5.550 -36.099 1.00 79.25 199 LEU A CA 1
ATOM 1575 C C . LEU A 1 199 ? 10.559 5.353 -37.548 1.00 79.25 199 LEU A C 1
ATOM 1577 O O . LEU A 1 199 ? 11.486 6.030 -37.993 1.00 79.25 199 LEU A O 1
ATOM 1581 N N . ILE A 1 200 ? 9.892 4.478 -38.307 1.00 79.62 200 ILE A N 1
ATOM 1582 C CA . ILE A 1 200 ? 10.185 4.258 -39.732 1.00 79.62 200 ILE A CA 1
ATOM 1583 C C . ILE A 1 200 ? 9.915 5.538 -40.537 1.00 79.62 200 ILE A C 1
ATOM 1585 O O . ILE A 1 200 ? 10.760 5.960 -41.331 1.00 79.62 200 ILE A O 1
ATOM 1589 N N . TRP A 1 201 ? 8.781 6.202 -40.290 1.00 86.25 201 TRP A N 1
ATOM 1590 C CA . TRP A 1 201 ? 8.451 7.471 -40.946 1.00 86.25 201 TRP A CA 1
ATOM 1591 C C . TRP A 1 201 ? 9.394 8.613 -40.552 1.00 86.25 201 TRP A C 1
ATOM 1593 O O . TRP A 1 201 ? 9.707 9.450 -41.397 1.00 86.25 201 TRP A O 1
ATOM 1603 N N . ALA A 1 202 ? 9.905 8.628 -39.317 1.00 85.19 202 ALA A N 1
ATOM 1604 C CA . ALA A 1 202 ? 10.902 9.603 -38.874 1.00 85.19 202 ALA A CA 1
ATOM 1605 C C . ALA A 1 202 ? 12.298 9.357 -39.483 1.00 85.19 202 ALA A C 1
ATOM 1607 O O . ALA A 1 202 ? 13.020 10.307 -39.788 1.00 85.19 202 ALA A O 1
ATOM 1608 N N . ALA A 1 203 ? 12.681 8.095 -39.704 1.00 90.44 203 ALA A N 1
ATOM 1609 C CA . ALA A 1 203 ? 13.981 7.736 -40.274 1.00 90.44 203 ALA A CA 1
ATOM 1610 C C . ALA A 1 203 ? 14.068 7.968 -41.798 1.00 90.44 203 ALA A C 1
ATOM 1612 O O . ALA A 1 203 ? 15.141 8.281 -42.326 1.00 90.44 203 ALA A O 1
ATOM 1613 N N . ALA A 1 204 ? 12.950 7.850 -42.520 1.00 94.31 204 ALA A N 1
ATOM 1614 C CA . ALA A 1 204 ? 12.895 8.023 -43.973 1.00 94.31 204 ALA A CA 1
ATOM 1615 C C . ALA A 1 204 ? 13.457 9.376 -44.484 1.00 94.31 204 ALA A C 1
ATOM 1617 O O . ALA A 1 204 ? 14.335 9.359 -45.351 1.00 94.31 204 ALA A O 1
ATOM 1618 N N . PRO A 1 205 ? 13.063 10.555 -43.962 1.00 94.06 205 PRO A N 1
ATOM 1619 C CA . PRO A 1 205 ? 13.619 11.826 -44.432 1.00 94.06 205 PRO A CA 1
ATOM 1620 C C . PRO A 1 205 ? 15.109 11.989 -44.096 1.00 94.06 205 PRO A C 1
ATOM 1622 O O . PRO A 1 205 ? 15.858 12.533 -44.906 1.00 94.06 205 PRO A O 1
ATOM 1625 N N . ALA A 1 206 ? 15.569 11.482 -42.946 1.00 93.00 206 ALA A N 1
ATOM 1626 C CA . ALA A 1 206 ? 16.976 11.563 -42.552 1.00 93.00 206 ALA A CA 1
ATOM 1627 C C . ALA A 1 206 ? 17.880 10.739 -43.484 1.00 93.00 206 ALA A C 1
ATOM 1629 O O . ALA A 1 206 ? 18.914 11.225 -43.945 1.00 93.00 206 ALA A O 1
ATOM 1630 N N . THR A 1 207 ? 17.469 9.513 -43.816 1.00 95.06 207 THR A N 1
ATOM 1631 C CA . THR A 1 207 ? 18.213 8.650 -44.748 1.00 95.06 207 THR A CA 1
ATOM 1632 C C . THR A 1 207 ? 18.253 9.233 -46.164 1.00 95.06 207 THR A C 1
ATOM 1634 O O . THR A 1 207 ? 19.320 9.248 -46.783 1.00 95.06 207 THR A O 1
ATOM 1637 N N . LEU A 1 208 ? 17.142 9.803 -46.650 1.00 96.50 208 LEU A N 1
ATOM 1638 C CA . LEU A 1 208 ? 17.094 10.514 -47.935 1.00 96.50 208 LEU A CA 1
ATOM 1639 C C . LEU A 1 208 ? 18.032 11.728 -47.964 1.00 96.50 208 LEU A C 1
ATOM 1641 O O . LEU A 1 208 ? 18.738 11.934 -48.952 1.00 96.50 208 LEU A O 1
ATOM 1645 N N . LEU A 1 209 ? 18.088 12.505 -46.878 1.00 96.88 209 LEU A N 1
ATOM 1646 C CA . LEU A 1 209 ? 18.985 13.655 -46.772 1.00 96.88 209 LEU A CA 1
ATOM 1647 C C . LEU A 1 209 ? 20.459 13.223 -46.827 1.00 96.88 209 LEU A C 1
ATOM 1649 O O . LEU A 1 209 ? 21.251 13.820 -47.557 1.00 96.88 209 LEU A O 1
ATOM 1653 N N . ILE A 1 210 ? 20.827 12.158 -46.106 1.00 96.69 210 ILE A N 1
ATOM 1654 C CA . ILE A 1 210 ? 22.192 11.609 -46.113 1.00 96.69 210 ILE A CA 1
ATOM 1655 C C . ILE A 1 210 ? 22.570 11.128 -47.519 1.00 96.69 210 ILE A C 1
ATOM 1657 O O . ILE A 1 210 ? 23.641 11.479 -48.021 1.00 96.69 210 ILE A O 1
ATOM 1661 N N . ALA A 1 211 ? 21.684 10.379 -48.181 1.00 96.75 211 ALA A N 1
ATOM 1662 C CA . ALA A 1 211 ? 21.909 9.899 -49.543 1.00 96.75 211 ALA A CA 1
ATOM 1663 C C . ALA A 1 211 ? 22.097 11.061 -50.536 1.00 96.75 211 ALA A C 1
ATOM 1665 O O . ALA A 1 211 ? 23.018 11.035 -51.356 1.00 96.75 211 ALA A O 1
ATOM 1666 N N . LEU A 1 212 ? 21.285 12.119 -50.421 1.00 97.19 212 LEU A N 1
ATOM 1667 C CA . LEU A 1 212 ? 21.405 13.321 -51.246 1.00 97.19 212 LEU A CA 1
ATOM 16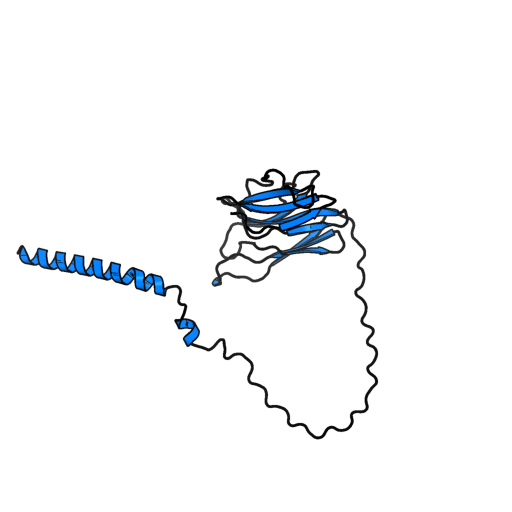68 C C . LEU A 1 212 ? 22.752 14.027 -51.032 1.00 97.19 212 LEU A C 1
ATOM 1670 O O . LEU A 1 212 ? 23.426 14.380 -52.000 1.00 97.19 212 LEU A O 1
ATOM 1674 N N . VAL A 1 213 ? 23.184 14.193 -49.779 1.00 96.44 213 VAL A N 1
ATOM 1675 C CA . VAL A 1 213 ? 24.486 14.800 -49.455 1.00 96.44 213 VAL A CA 1
ATOM 1676 C C . VAL A 1 213 ? 25.637 13.977 -50.036 1.00 96.44 213 VAL A C 1
ATOM 1678 O O . VAL A 1 213 ? 26.570 14.546 -50.610 1.00 96.44 213 VAL A O 1
ATOM 1681 N N . MET A 1 214 ? 25.574 12.646 -49.936 1.00 96.06 214 MET A N 1
ATOM 1682 C CA . MET A 1 214 ? 26.586 11.761 -50.518 1.00 96.06 214 MET A CA 1
ATOM 1683 C C . MET A 1 214 ? 26.645 11.876 -52.046 1.00 96.06 214 MET A C 1
ATOM 1685 O O . MET A 1 214 ? 27.739 11.985 -52.603 1.00 96.06 214 MET A O 1
ATOM 1689 N N . LEU A 1 215 ? 25.496 11.938 -52.728 1.00 95.94 215 LEU A N 1
ATOM 1690 C CA . LEU A 1 215 ? 25.430 12.131 -54.181 1.00 95.94 215 LEU A CA 1
ATOM 1691 C C . LEU A 1 215 ? 26.030 13.476 -54.613 1.00 95.94 215 LEU A C 1
ATOM 1693 O O . LEU A 1 215 ? 26.858 13.518 -55.525 1.00 95.94 215 LEU A O 1
ATOM 1697 N N . LEU A 1 216 ? 25.685 14.569 -53.928 1.00 94.62 216 LEU A N 1
ATOM 1698 C CA . LEU A 1 216 ? 26.221 15.902 -54.229 1.00 94.62 216 LEU A CA 1
ATOM 1699 C C . LEU A 1 216 ? 27.743 15.977 -54.005 1.00 94.62 216 LEU A C 1
ATOM 1701 O O . LEU A 1 216 ? 28.470 16.585 -54.802 1.00 94.62 216 LEU A O 1
ATOM 1705 N N . ARG A 1 217 ? 28.256 15.312 -52.961 1.00 92.69 217 ARG A N 1
ATOM 1706 C CA . ARG A 1 217 ? 29.704 15.197 -52.717 1.00 92.69 217 ARG A CA 1
ATOM 1707 C C . ARG A 1 217 ? 30.403 14.346 -53.780 1.00 92.69 217 ARG A C 1
ATOM 1709 O O . ARG A 1 217 ? 31.460 14.736 -54.266 1.00 92.69 217 ARG A O 1
ATOM 1716 N N . GLY A 1 218 ? 29.802 13.236 -54.203 1.00 92.06 218 GLY A N 1
ATOM 1717 C CA . GLY A 1 218 ? 30.350 12.388 -55.264 1.00 92.06 218 GLY A CA 1
ATOM 1718 C C . GLY A 1 218 ? 30.437 13.097 -56.621 1.00 92.06 218 GLY A C 1
ATOM 1719 O O . GLY A 1 218 ? 31.455 13.010 -57.307 1.00 92.06 218 GLY A O 1
ATOM 1720 N N . VAL A 1 219 ? 29.401 13.855 -56.998 1.00 88.00 219 VAL A N 1
ATOM 1721 C CA . VAL A 1 219 ? 29.371 14.616 -58.261 1.00 88.00 219 VAL A CA 1
ATOM 1722 C C . VAL A 1 219 ? 30.379 15.768 -58.253 1.00 88.00 219 VAL A C 1
ATOM 1724 O O . VAL A 1 219 ? 31.061 15.997 -59.252 1.00 88.00 219 VAL A O 1
ATOM 1727 N N . SER A 1 220 ? 30.514 16.481 -57.133 1.00 82.69 220 SER A N 1
ATOM 1728 C CA . SER A 1 220 ? 31.484 17.579 -57.014 1.00 82.69 220 SER A CA 1
ATOM 1729 C C . SER A 1 220 ? 32.934 17.093 -57.013 1.00 82.69 220 SER A C 1
ATOM 1731 O O . SER A 1 220 ? 33.786 17.767 -57.590 1.00 82.69 220 SER A O 1
ATOM 1733 N N . ALA A 1 221 ? 33.212 15.912 -56.452 1.00 81.31 221 ALA A N 1
ATOM 1734 C CA . ALA A 1 221 ? 34.528 15.286 -56.537 1.00 81.31 221 ALA A CA 1
ATOM 1735 C C . ALA A 1 221 ? 34.900 14.924 -57.985 1.00 81.31 221 ALA A C 1
ATOM 1737 O O . ALA A 1 221 ? 36.023 15.185 -58.398 1.00 81.31 221 ALA A O 1
ATOM 1738 N N . ARG A 1 222 ? 33.958 14.404 -58.787 1.00 81.12 222 ARG A N 1
ATOM 1739 C CA . ARG A 1 222 ? 34.211 14.038 -60.196 1.00 81.12 222 ARG A CA 1
ATOM 1740 C C . ARG A 1 222 ? 34.414 15.224 -61.139 1.00 81.12 222 ARG A C 1
ATOM 1742 O O . ARG A 1 222 ? 35.015 15.040 -62.182 1.00 81.12 222 ARG A O 1
ATOM 1749 N N . ARG A 1 223 ? 33.926 16.423 -60.802 1.00 75.56 223 ARG A N 1
ATOM 1750 C CA . ARG A 1 223 ? 34.126 17.641 -61.617 1.00 75.56 223 ARG A CA 1
ATOM 1751 C C . ARG A 1 223 ? 35.481 18.328 -61.393 1.00 75.56 223 ARG A C 1
ATOM 1753 O O . ARG A 1 223 ? 35.769 19.302 -62.078 1.00 75.56 223 ARG A O 1
ATOM 1760 N N . ARG A 1 224 ? 36.265 17.887 -60.403 1.00 70.75 224 ARG A N 1
ATOM 1761 C CA . ARG A 1 224 ? 37.594 18.446 -60.081 1.00 70.75 224 ARG A CA 1
ATOM 1762 C C . ARG A 1 224 ? 38.760 17.617 -60.643 1.00 70.75 224 ARG A C 1
ATOM 1764 O O . ARG A 1 224 ? 39.903 17.934 -60.331 1.00 70.75 224 ARG A O 1
ATOM 1771 N N . TRP A 1 225 ? 38.460 16.594 -61.440 1.00 57.97 225 TRP A N 1
ATOM 1772 C CA . TRP A 1 225 ? 39.398 15.794 -62.231 1.00 57.97 225 TRP A CA 1
ATOM 1773 C C . TRP A 1 225 ? 39.058 15.972 -63.707 1.00 57.97 225 TRP A C 1
ATOM 1775 O O . TRP A 1 225 ? 40.004 15.964 -64.519 1.00 57.97 225 TRP A O 1
#

Radius of gyration: 29.6 Å; chains: 1; bounding box: 82×57×82 Å

pLDDT: mean 87.97, std 12.01, range [50.59, 98.62]

Secondary structure (DSSP, 8-state):
--EEEEEEEETTEEEEEEEETTTTEEEEEEESSTTSS-PPPB-S-TTPPP-S-EEEEE-TT--EEEEEEEE-SSS-EEEEEEEEETTEEPPPEEEEEE--BTTB-EEEEEEEEETTTEEEEEEEE---GGG---EEEEEEE-SSPPPPP-PPPP----PPP---------PPPPPPP--SGGGS--TTHHHHT-TTHHHHHHHHHHHHHHHHHHHHHHHHHHTT-

Sequence (225 aa):
EADWPTVMKYKDDLIVIYQDSFPATRFFRLSKDNGLTWSEPVHPWPHIGEYAEAVMLLDSNGDLHTVMGNRTADCCHGMWHAKWMDGYWSDLEPMIFGPKSPSFDPSGPSAVITRGNYLLVAWRTDTLPEDRNGAWYTFGRLNAPELAVVPLPTSTFTPTPYFTPTPLPPTATPAPDKAFYSQFDDPNLMHANNPGMPLIWAAAPATLLIALVMLLRGVSARRRW